Protein AF-A0A9E3M567-F1 (afdb_monomer)

Nearest PDB structures (foldseek):
  5c1f-assembly1_B  TM=1.262E-01  e=7.505E+00  Schizosaccharomyces pombe 972h-

Foldseek 3Di:
DDPPPPVPCLDDPVLVVLLVVVLVLFFPVLVVLSVLLSVDSPVVLVVLVVVLVVDDDPVSVVSCVVSVVSVVSNVVSLLQNLLQDAQVSVCSSCVVSVHQSLRSVQVNLVPVLVVLVVCLVVCVVVLVVVVVVCVVPDDDVVVVVVVVNVLSVVQNVVSVVSNVCCVVPVGRHHDDHPVSCVRSVVSVVVVVVVVVVVVVD

pLDDT: mean 72.14, std 15.44, range [32.66, 91.5]

Radius of gyration: 21.39 Å; Cα contacts (8 Å, |Δi|>4): 161; chains: 1; bounding box: 54×50×57 Å

Secondary structure (DSSP, 8-state):
----------S-HHHHHHHHHHHHHS-HHHHHHHHHHHTS-HHHHHHHHHHHHH--THHHHHHHHHHHHHHHHHHHHHHHHHHTS-HHHHHHHHHHHT--HHHHHHHHIIIIIHHHHHHHHHHHHHHHHHHHHHTTS-STHHHHHHHHHHHHHHHHHHHHHHHHHHHHH-------SHHHHHHSHHHHHHHHHHHHHHH--

Structure (mmCIF, N/CA/C/O backbone):
data_AF-A0A9E3M567-F1
#
_entry.id   AF-A0A9E3M567-F1
#
loop_
_atom_site.group_PDB
_atom_site.id
_atom_site.type_symbol
_atom_site.label_atom_id
_atom_site.label_alt_id
_atom_site.label_comp_id
_atom_site.label_asym_id
_atom_site.label_entity_id
_atom_site.label_seq_id
_atom_site.pdbx_PDB_ins_code
_atom_site.Cartn_x
_atom_site.Cartn_y
_atom_site.Cartn_z
_atom_site.occupancy
_atom_site.B_iso_or_equiv
_atom_site.auth_seq_id
_atom_site.auth_comp_id
_atom_site.auth_asym_id
_atom_site.auth_atom_id
_atom_site.pdbx_PDB_model_num
ATOM 1 N N . MET A 1 1 ? -0.497 -19.994 36.985 1.00 37.41 1 MET A N 1
ATOM 2 C CA . MET A 1 1 ? -1.386 -20.135 35.811 1.00 37.41 1 MET A CA 1
ATOM 3 C C . MET A 1 1 ? -0.773 -19.344 34.668 1.00 37.41 1 MET A C 1
ATOM 5 O O . MET A 1 1 ? -0.666 -18.131 34.816 1.00 37.41 1 MET A O 1
ATOM 9 N N . PRO A 1 2 ? -0.285 -19.984 33.594 1.00 32.66 2 PRO A N 1
ATOM 10 C CA . PRO A 1 2 ? 0.234 -19.249 32.453 1.00 32.66 2 PRO A CA 1
ATOM 11 C C . PRO A 1 2 ? -0.947 -18.583 31.746 1.00 32.66 2 PRO A C 1
ATOM 13 O O . PRO A 1 2 ? -1.929 -19.241 31.411 1.00 32.66 2 PRO A O 1
ATOM 16 N N . LEU A 1 3 ? -0.863 -17.268 31.564 1.00 34.69 3 LEU A N 1
ATOM 17 C CA . LEU A 1 3 ? -1.755 -16.510 30.697 1.00 34.69 3 LEU A CA 1
ATOM 18 C C . LEU A 1 3 ? -1.507 -16.985 29.262 1.00 34.69 3 LEU A C 1
ATOM 20 O O . LEU A 1 3 ? -0.628 -16.467 28.574 1.00 34.69 3 LEU A O 1
ATOM 24 N N . GLU A 1 4 ? -2.256 -17.995 28.819 1.00 33.06 4 GLU A N 1
ATOM 25 C CA . GLU A 1 4 ? -2.443 -18.243 27.396 1.00 33.06 4 GLU A CA 1
ATOM 26 C C . GLU A 1 4 ? -3.062 -16.977 26.811 1.00 33.06 4 GLU A C 1
ATOM 28 O O . GLU A 1 4 ? -4.261 -16.712 26.927 1.00 33.06 4 GLU A O 1
ATOM 33 N N . TRP A 1 5 ? -2.218 -16.164 26.186 1.00 37.75 5 TRP A N 1
ATOM 34 C CA . TRP A 1 5 ? -2.645 -15.172 25.224 1.00 37.75 5 TRP A CA 1
ATOM 35 C C . TRP A 1 5 ? -3.334 -15.942 24.103 1.00 37.75 5 TRP A C 1
ATOM 37 O O . TRP A 1 5 ? -2.696 -16.315 23.121 1.00 37.75 5 TRP A O 1
ATOM 47 N N . LYS A 1 6 ? -4.636 -16.225 24.256 1.00 35.94 6 LYS A N 1
ATOM 48 C CA . LYS A 1 6 ? -5.504 -16.605 23.145 1.00 35.94 6 LYS A CA 1
ATOM 49 C C . LYS A 1 6 ? -5.325 -15.507 22.117 1.00 35.94 6 LYS A C 1
ATOM 51 O O . LYS A 1 6 ? -5.898 -14.427 22.256 1.00 35.94 6 LYS A O 1
ATOM 56 N N . GLN A 1 7 ? -4.460 -15.770 21.144 1.00 42.84 7 GLN A N 1
ATOM 57 C CA . GLN A 1 7 ? -4.194 -14.912 20.010 1.00 42.84 7 GLN A CA 1
ATOM 58 C C . GLN A 1 7 ? -5.553 -14.749 19.342 1.00 42.84 7 GLN A C 1
ATOM 60 O O . GLN A 1 7 ? -6.063 -15.662 18.692 1.00 42.84 7 GLN A O 1
ATOM 65 N N . LYS A 1 8 ? -6.227 -13.644 19.664 1.00 49.00 8 LYS A N 1
ATOM 66 C CA . LYS A 1 8 ? -7.562 -13.343 19.171 1.00 49.00 8 LYS A CA 1
ATOM 67 C C . LYS A 1 8 ? -7.395 -13.347 17.659 1.00 49.00 8 LYS A C 1
ATOM 69 O O . LYS A 1 8 ? -6.627 -12.532 17.164 1.00 49.00 8 LYS A O 1
ATOM 74 N N . ARG A 1 9 ? -7.963 -14.327 16.950 1.00 54.09 9 ARG A N 1
ATOM 75 C CA . ARG A 1 9 ? -7.753 -14.454 15.502 1.00 54.09 9 ARG A CA 1
ATOM 76 C C . ARG A 1 9 ? -8.322 -13.192 14.851 1.00 54.09 9 ARG A C 1
ATOM 78 O O . ARG A 1 9 ? -9.534 -13.014 14.812 1.00 54.09 9 ARG A O 1
ATOM 85 N N . ILE A 1 10 ? -7.436 -12.270 14.467 1.00 65.94 10 ILE A N 1
ATOM 86 C CA . ILE A 1 10 ? -7.791 -10.974 13.863 1.00 65.94 10 ILE A CA 1
ATOM 87 C C . ILE A 1 10 ? -8.310 -11.192 12.430 1.00 65.94 10 ILE A C 1
ATOM 89 O O . ILE A 1 10 ? -9.127 -10.406 11.957 1.00 65.94 10 ILE A O 1
ATOM 93 N N . LEU A 1 11 ? -7.877 -12.282 11.788 1.00 70.75 11 LEU A N 1
ATOM 94 C CA . LEU A 1 11 ? -8.184 -12.681 10.414 1.00 70.75 11 LEU A CA 1
ATOM 95 C C . LEU A 1 11 ? -8.685 -14.127 10.372 1.00 70.75 11 LEU A C 1
ATOM 97 O O . LEU A 1 11 ? -8.320 -14.929 11.241 1.00 70.75 11 LEU A O 1
ATOM 101 N N . ALA A 1 12 ? -9.487 -14.452 9.358 1.00 81.00 12 ALA A N 1
ATOM 102 C CA . ALA A 1 12 ? -9.851 -15.833 9.058 1.00 81.00 12 ALA A CA 1
ATOM 103 C C . ALA A 1 12 ? -8.628 -16.629 8.550 1.00 81.00 12 ALA A C 1
ATOM 105 O O . ALA A 1 12 ? -7.631 -16.053 8.104 1.00 81.00 12 ALA A O 1
ATOM 106 N N . ASP A 1 13 ? -8.671 -17.961 8.661 1.00 81.19 13 ASP A N 1
ATOM 107 C CA . ASP A 1 13 ? -7.513 -18.814 8.348 1.00 81.19 13 ASP A CA 1
ATOM 108 C C . ASP A 1 13 ? -7.117 -18.721 6.857 1.00 81.19 13 ASP A C 1
ATOM 110 O O . ASP A 1 13 ? -5.931 -18.711 6.530 1.00 81.19 13 ASP A O 1
ATOM 114 N N . ASP A 1 14 ? -8.090 -18.561 5.956 1.00 83.69 14 ASP A N 1
ATOM 115 C CA . ASP A 1 14 ? -7.893 -18.344 4.516 1.00 83.69 14 ASP A CA 1
ATOM 116 C C . ASP A 1 14 ? -7.259 -16.977 4.206 1.00 83.69 14 ASP A C 1
ATOM 118 O O . ASP A 1 14 ? -6.326 -16.881 3.407 1.00 83.69 14 ASP A O 1
ATOM 122 N N . GLU A 1 15 ? -7.710 -15.919 4.882 1.00 82.31 15 GLU A N 1
ATOM 123 C CA . GLU A 1 15 ? -7.152 -14.567 4.752 1.00 82.31 15 GLU A CA 1
ATOM 124 C C . GLU A 1 15 ? -5.708 -14.508 5.252 1.00 82.31 15 GLU A C 1
ATOM 126 O O . GLU A 1 15 ? -4.847 -13.858 4.650 1.00 82.31 15 GLU A O 1
ATOM 131 N N . ARG A 1 16 ? -5.423 -15.224 6.342 1.00 80.50 16 ARG A N 1
ATOM 132 C CA . ARG A 1 16 ? -4.075 -15.335 6.890 1.00 80.50 16 ARG A CA 1
ATOM 133 C C . ARG A 1 16 ? -3.143 -16.060 5.924 1.00 80.50 16 ARG A C 1
ATOM 135 O O . ARG A 1 16 ? -2.064 -15.540 5.648 1.00 80.50 16 ARG A O 1
ATOM 142 N N . LEU A 1 17 ? -3.564 -17.201 5.376 1.00 84.88 17 LEU A N 1
ATOM 143 C CA . LEU A 1 17 ? -2.791 -17.941 4.373 1.00 84.88 17 LEU A CA 1
ATOM 144 C C . LEU A 1 17 ? -2.517 -17.086 3.130 1.00 84.88 17 LEU A C 1
ATOM 146 O O . LEU A 1 17 ? -1.400 -17.087 2.613 1.00 84.88 17 LEU A O 1
ATOM 150 N N . PHE A 1 18 ? -3.501 -16.302 2.685 1.00 85.88 18 PHE A N 1
ATOM 151 C CA . PHE A 1 18 ? -3.334 -15.370 1.571 1.00 85.88 18 PHE A CA 1
ATOM 152 C C . PHE A 1 18 ? -2.261 -14.304 1.853 1.00 85.88 18 PHE A C 1
ATOM 154 O O . PHE A 1 18 ? -1.380 -14.074 1.018 1.00 85.88 18 PHE A O 1
ATOM 161 N N . ILE A 1 19 ? -2.285 -13.672 3.033 1.00 82.25 19 ILE A N 1
ATOM 162 C CA . ILE A 1 19 ? -1.279 -12.663 3.403 1.00 82.25 19 ILE A CA 1
ATOM 163 C C . ILE A 1 19 ? 0.098 -13.304 3.626 1.00 82.25 19 ILE A C 1
ATOM 165 O O . ILE A 1 19 ? 1.111 -12.737 3.221 1.00 82.25 19 ILE A O 1
ATOM 169 N N . GLU A 1 20 ? 0.172 -14.495 4.214 1.00 83.56 20 GLU A N 1
ATOM 170 C CA . GLU A 1 20 ? 1.436 -15.222 4.380 1.00 83.56 20 GLU A CA 1
ATOM 171 C C . GLU A 1 20 ? 2.053 -15.601 3.021 1.00 83.56 20 GLU A C 1
ATOM 173 O O . GLU A 1 20 ? 3.253 -15.398 2.812 1.00 83.56 20 GLU A O 1
ATOM 178 N N . ALA A 1 21 ? 1.237 -16.036 2.054 1.00 83.50 21 ALA A N 1
ATOM 179 C CA . ALA A 1 21 ? 1.674 -16.282 0.680 1.00 83.50 21 ALA A CA 1
ATOM 180 C C . ALA A 1 21 ? 2.177 -14.998 -0.005 1.00 83.50 21 ALA A C 1
ATOM 182 O O . ALA A 1 21 ? 3.206 -15.017 -0.686 1.00 83.50 21 ALA A O 1
ATOM 183 N N . LEU A 1 22 ? 1.508 -13.860 0.219 1.00 81.31 22 LEU A N 1
ATOM 184 C CA . LEU A 1 22 ? 1.974 -12.542 -0.224 1.00 81.31 22 LEU A CA 1
ATOM 185 C C . LEU A 1 22 ? 3.342 -12.183 0.375 1.00 81.31 22 LEU A C 1
ATOM 187 O O . LEU A 1 22 ? 4.269 -11.846 -0.359 1.00 81.31 22 LEU A O 1
ATOM 191 N N . ILE A 1 23 ? 3.499 -12.314 1.691 1.00 80.88 23 ILE A N 1
ATOM 192 C CA . ILE A 1 23 ? 4.746 -12.060 2.434 1.00 80.88 23 ILE A CA 1
ATOM 193 C C . ILE A 1 23 ? 5.903 -12.925 1.918 1.00 80.88 23 ILE A C 1
ATOM 195 O O . ILE A 1 23 ? 7.047 -12.453 1.851 1.00 80.88 23 ILE A O 1
ATOM 199 N N . ALA A 1 24 ? 5.624 -14.179 1.558 1.00 79.50 24 ALA A N 1
ATOM 200 C CA . ALA A 1 24 ? 6.624 -15.111 1.052 1.00 79.50 24 ALA A CA 1
ATOM 201 C C . ALA A 1 24 ? 7.206 -14.656 -0.295 1.00 79.50 24 ALA A C 1
ATOM 203 O O . ALA A 1 24 ? 8.430 -14.653 -0.455 1.00 79.50 24 ALA A O 1
ATOM 204 N N . ARG A 1 25 ? 6.352 -14.207 -1.226 1.00 76.25 25 ARG A N 1
ATOM 205 C CA . ARG A 1 25 ? 6.766 -13.757 -2.570 1.00 76.25 25 ARG A CA 1
ATOM 206 C C . ARG A 1 25 ? 7.210 -12.297 -2.645 1.00 76.25 25 ARG A C 1
ATOM 208 O O . ARG A 1 25 ? 7.887 -11.910 -3.589 1.00 76.25 25 ARG A O 1
ATOM 215 N N . SER A 1 26 ? 6.832 -11.465 -1.684 1.00 74.81 26 SER A N 1
ATOM 216 C CA . SER A 1 26 ? 7.194 -10.049 -1.678 1.00 74.81 26 SER A CA 1
ATOM 217 C C . SER A 1 26 ? 8.638 -9.786 -1.227 1.00 74.81 26 SER A C 1
ATOM 219 O O . SER A 1 26 ? 9.192 -10.509 -0.394 1.00 74.81 26 SER A O 1
ATOM 221 N N . GLY A 1 27 ? 9.223 -8.699 -1.743 1.00 73.88 27 GLY A N 1
ATOM 222 C CA . GLY A 1 27 ? 10.524 -8.180 -1.311 1.00 73.88 27 GLY A CA 1
ATOM 223 C C . GLY A 1 27 ? 10.554 -7.748 0.165 1.00 73.88 27 GLY A C 1
ATOM 224 O O . GLY A 1 27 ? 9.520 -7.643 0.829 1.00 73.88 27 GLY A O 1
ATOM 225 N N . LEU A 1 28 ? 11.754 -7.479 0.691 1.00 76.19 28 LEU A N 1
ATOM 226 C CA . LEU A 1 28 ? 11.998 -7.232 2.123 1.00 76.19 28 LEU A CA 1
ATOM 227 C C . LEU A 1 28 ? 11.156 -6.077 2.696 1.00 76.19 28 LEU A C 1
ATOM 229 O O . LEU A 1 28 ? 10.597 -6.210 3.784 1.00 76.19 28 LEU A O 1
ATOM 233 N N . ILE A 1 29 ? 11.007 -4.984 1.942 1.00 71.94 29 ILE A N 1
ATOM 234 C CA . ILE A 1 29 ? 10.219 -3.805 2.340 1.00 71.94 29 ILE A CA 1
ATOM 235 C C . ILE A 1 29 ? 8.725 -4.148 2.419 1.00 71.94 29 ILE A C 1
ATOM 237 O O . ILE A 1 29 ? 8.096 -3.948 3.457 1.00 71.94 29 ILE A O 1
ATOM 241 N N . ASN A 1 30 ? 8.170 -4.749 1.364 1.00 76.00 30 ASN A N 1
ATOM 242 C CA . ASN A 1 30 ? 6.772 -5.191 1.324 1.00 76.00 30 ASN A CA 1
ATOM 243 C C . ASN A 1 30 ? 6.464 -6.194 2.446 1.00 76.00 30 ASN A C 1
ATOM 245 O O . ASN A 1 30 ? 5.421 -6.117 3.091 1.00 76.00 30 ASN A O 1
ATOM 249 N N . ARG A 1 31 ? 7.402 -7.104 2.730 1.00 79.94 31 ARG A N 1
ATOM 250 C CA . ARG A 1 31 ? 7.317 -8.048 3.847 1.00 79.94 31 ARG A CA 1
ATOM 251 C C . ARG A 1 31 ? 7.261 -7.339 5.200 1.00 79.94 31 ARG A C 1
ATOM 253 O O . ARG A 1 31 ? 6.454 -7.725 6.043 1.00 79.94 31 ARG A O 1
ATOM 260 N N . ALA A 1 32 ? 8.102 -6.330 5.421 1.00 80.00 32 ALA A N 1
ATOM 261 C CA . ALA A 1 32 ? 8.087 -5.547 6.654 1.00 80.00 32 ALA A CA 1
ATOM 262 C C . ALA A 1 32 ? 6.753 -4.803 6.824 1.00 80.00 32 ALA A C 1
ATOM 264 O O . ALA A 1 32 ? 6.126 -4.912 7.876 1.00 80.00 32 ALA A O 1
ATOM 265 N N . ILE A 1 33 ? 6.270 -4.140 5.770 1.00 81.38 33 ILE A N 1
ATOM 266 C CA . ILE A 1 33 ? 5.003 -3.392 5.792 1.00 81.38 33 ILE A CA 1
ATOM 267 C C . ILE A 1 33 ? 3.813 -4.325 6.036 1.00 81.38 33 ILE A C 1
ATOM 269 O O . ILE A 1 33 ? 2.964 -4.025 6.871 1.00 81.38 33 ILE A O 1
ATOM 273 N N . MET A 1 34 ? 3.765 -5.492 5.388 1.00 82.56 34 MET A N 1
ATOM 274 C CA . MET A 1 34 ? 2.701 -6.472 5.628 1.00 82.56 34 MET A CA 1
ATOM 275 C C . MET A 1 34 ? 2.735 -7.054 7.044 1.00 82.56 34 MET A C 1
ATOM 277 O O . MET A 1 34 ? 1.679 -7.291 7.623 1.00 82.56 34 MET A O 1
ATOM 281 N N . ARG A 1 35 ? 3.918 -7.248 7.642 1.00 82.69 35 ARG A N 1
ATOM 282 C CA . ARG A 1 35 ? 4.025 -7.660 9.053 1.00 82.69 35 ARG A CA 1
ATOM 283 C C . ARG A 1 35 ? 3.515 -6.584 10.006 1.00 82.69 35 ARG A C 1
ATOM 285 O O . ARG A 1 35 ? 2.818 -6.916 10.958 1.00 82.69 35 ARG A O 1
ATOM 292 N N . VAL A 1 36 ? 3.829 -5.316 9.736 1.00 81.75 36 VAL A N 1
ATOM 293 C CA . VAL A 1 36 ? 3.269 -4.186 10.491 1.00 81.75 36 VAL A CA 1
ATOM 294 C C . VAL A 1 36 ? 1.749 -4.162 10.345 1.00 81.75 36 VAL A C 1
ATOM 296 O O . VAL A 1 36 ? 1.054 -4.081 11.351 1.00 81.75 36 VAL A O 1
ATOM 299 N N . TYR A 1 37 ? 1.233 -4.318 9.124 1.00 83.19 37 TYR A N 1
ATOM 300 C CA . TYR A 1 37 ? -0.203 -4.361 8.850 1.00 83.19 37 TYR A CA 1
ATOM 301 C C . TYR A 1 37 ? -0.916 -5.498 9.598 1.00 83.19 37 TYR A C 1
ATOM 303 O O . TYR A 1 37 ? -1.933 -5.257 10.239 1.00 83.19 37 TYR A O 1
ATOM 311 N N . LEU A 1 38 ? -0.352 -6.712 9.597 1.00 81.19 38 LEU A N 1
ATOM 312 C CA . LEU A 1 38 ? -0.877 -7.851 10.363 1.00 81.19 38 LEU A CA 1
ATOM 313 C C . LEU A 1 38 ? -0.898 -7.606 11.878 1.00 81.19 38 LEU A C 1
ATOM 315 O O . LEU A 1 38 ? -1.727 -8.179 12.581 1.00 81.19 38 LEU A O 1
ATOM 319 N N . GLY A 1 39 ? 0.011 -6.772 12.388 1.00 81.81 39 GLY A N 1
ATOM 320 C CA . GLY A 1 39 ? 0.037 -6.375 13.794 1.00 81.81 39 GLY A CA 1
ATOM 321 C C . GLY A 1 39 ? -1.087 -5.412 14.190 1.00 81.81 39 GLY A C 1
ATOM 322 O O . GLY A 1 39 ? -1.312 -5.202 15.382 1.00 81.81 39 GLY A O 1
ATOM 323 N N . ILE A 1 40 ? -1.801 -4.825 13.224 1.00 84.00 40 ILE A N 1
ATOM 324 C CA . ILE A 1 40 ? -2.867 -3.855 13.477 1.00 84.00 40 ILE A CA 1
ATOM 325 C C . ILE A 1 40 ? -4.218 -4.579 13.580 1.00 84.00 40 ILE A C 1
ATOM 327 O O . ILE A 1 40 ? -4.733 -5.121 12.605 1.00 84.00 40 ILE A O 1
ATOM 331 N N . ASP A 1 41 ? -4.854 -4.525 14.757 1.00 85.38 41 ASP A N 1
ATOM 332 C CA . ASP A 1 41 ? -6.237 -4.993 14.936 1.00 85.38 41 ASP A CA 1
ATOM 333 C C . ASP A 1 41 ? -7.224 -3.978 14.330 1.00 85.38 41 ASP A C 1
ATOM 335 O O . ASP A 1 41 ? -7.669 -3.044 15.001 1.00 85.38 41 ASP A O 1
ATOM 339 N N . ILE A 1 42 ? -7.585 -4.164 13.055 1.00 83.38 42 ILE A N 1
ATOM 340 C CA . ILE A 1 42 ? -8.545 -3.310 12.327 1.00 83.38 42 ILE A CA 1
ATOM 341 C C . ILE A 1 42 ? -9.903 -3.281 13.039 1.00 83.38 42 ILE A C 1
ATOM 343 O O . ILE A 1 42 ? -10.507 -2.222 13.211 1.00 83.38 42 ILE A O 1
ATOM 347 N N . ASN A 1 43 ? -10.369 -4.436 13.522 1.00 85.00 43 ASN A N 1
ATOM 348 C CA . ASN A 1 43 ? -11.619 -4.519 14.274 1.00 85.00 43 ASN A CA 1
ATOM 349 C C . ASN A 1 43 ? -11.500 -3.793 15.625 1.00 85.00 43 ASN A C 1
ATOM 351 O O . ASN A 1 43 ? -12.466 -3.206 16.111 1.00 85.00 43 ASN A O 1
ATOM 355 N N . GLY A 1 44 ? -10.318 -3.823 16.238 1.00 86.12 44 GLY A N 1
ATOM 356 C CA . GLY A 1 44 ? -9.967 -3.046 17.425 1.00 86.12 44 GLY A CA 1
ATOM 357 C C . GLY A 1 44 ? -10.002 -1.544 17.181 1.00 86.12 44 GLY A C 1
ATOM 358 O O . GLY A 1 44 ? -10.602 -0.827 17.982 1.00 86.12 44 GLY A O 1
ATOM 359 N N . LEU A 1 45 ? -9.448 -1.081 16.060 1.00 87.69 45 LEU A N 1
ATOM 360 C CA . LEU A 1 45 ? -9.510 0.319 15.641 1.00 87.69 45 LEU A CA 1
ATOM 361 C C . LEU A 1 45 ? -10.952 0.789 15.445 1.00 87.69 45 LEU A C 1
ATOM 363 O O . LEU A 1 45 ? -11.314 1.852 15.947 1.00 87.69 45 LEU A O 1
ATOM 367 N N . ASP A 1 46 ? -11.798 -0.008 14.794 1.00 88.44 46 ASP A N 1
ATOM 368 C CA . ASP A 1 46 ? -13.205 0.350 14.586 1.00 88.44 46 ASP A CA 1
ATOM 369 C C . ASP A 1 46 ? -13.979 0.407 15.921 1.00 88.44 46 ASP A C 1
ATOM 371 O O . ASP A 1 46 ? -14.752 1.341 16.162 1.00 88.44 46 ASP A O 1
ATOM 375 N N . ARG A 1 47 ? -13.721 -0.533 16.848 1.00 89.19 47 ARG A N 1
ATOM 376 C CA . ARG A 1 47 ? -14.272 -0.485 18.219 1.00 89.19 47 ARG A CA 1
ATOM 377 C C . ARG A 1 47 ? -13.796 0.754 18.978 1.00 89.19 47 ARG A C 1
ATOM 379 O O . ARG A 1 47 ? -14.588 1.391 19.676 1.00 89.19 47 ARG A O 1
ATOM 386 N N . TRP A 1 48 ? -12.520 1.106 18.846 1.00 90.38 48 TRP A N 1
ATOM 387 C CA . TRP A 1 48 ? -11.949 2.282 19.493 1.00 90.38 48 TRP A CA 1
ATOM 388 C C . TRP A 1 48 ? -12.549 3.573 18.932 1.00 90.38 48 TRP A C 1
ATOM 390 O O . TRP A 1 48 ? -12.946 4.446 19.702 1.00 90.38 48 TRP A O 1
ATOM 400 N N . TYR A 1 49 ? -12.741 3.663 17.616 1.00 90.19 49 TYR A N 1
ATOM 401 C CA . TYR A 1 49 ? -13.433 4.784 16.985 1.00 90.19 49 TYR A CA 1
ATOM 402 C C . TYR A 1 49 ? -14.878 4.935 17.488 1.00 90.19 49 TYR A C 1
ATOM 404 O O . TYR A 1 49 ? -15.314 6.039 17.825 1.00 90.19 49 TYR A O 1
ATOM 412 N N . ALA A 1 50 ? -15.609 3.826 17.639 1.00 90.62 50 ALA A N 1
ATOM 413 C CA . ALA A 1 50 ? -16.950 3.845 18.224 1.00 90.62 50 ALA A CA 1
ATOM 414 C C . ALA A 1 50 ? -16.947 4.365 19.676 1.00 90.62 50 ALA A C 1
ATOM 416 O O . ALA A 1 50 ? -17.823 5.144 20.057 1.00 90.62 50 ALA A O 1
ATOM 417 N N . TYR A 1 51 ? -15.947 3.992 20.480 1.00 91.12 51 TYR A N 1
ATOM 418 C CA . TYR A 1 51 ? -15.759 4.519 21.837 1.00 91.12 51 TYR A CA 1
ATOM 419 C C . TYR A 1 51 ? -15.442 6.025 21.849 1.00 91.12 51 TYR A C 1
ATOM 421 O O . TYR A 1 51 ? -15.993 6.780 22.656 1.00 91.12 51 TYR A O 1
ATOM 429 N N . ILE A 1 52 ? -14.602 6.490 20.922 1.00 90.12 52 ILE A N 1
ATOM 430 C CA . ILE A 1 52 ? -14.272 7.911 20.756 1.00 90.12 52 ILE A CA 1
ATOM 431 C C . ILE A 1 52 ? -15.525 8.731 20.454 1.00 90.12 52 ILE A C 1
ATOM 433 O O . ILE A 1 52 ? -15.716 9.786 21.056 1.00 90.12 52 ILE A O 1
ATOM 437 N N . ASN A 1 53 ? -16.402 8.237 19.577 1.00 89.94 53 ASN A N 1
ATOM 438 C CA . ASN A 1 53 ? -17.646 8.925 19.222 1.00 89.94 53 ASN A CA 1
ATOM 439 C C . ASN A 1 53 ? -18.633 9.042 20.393 1.00 89.94 53 ASN A C 1
ATOM 441 O O . ASN A 1 53 ? -19.429 9.977 20.427 1.00 89.94 53 ASN A O 1
ATOM 445 N N . ARG A 1 54 ? -18.559 8.136 21.375 1.00 91.50 54 ARG A N 1
ATOM 446 C CA . ARG A 1 54 ? -19.341 8.217 22.622 1.00 91.50 54 ARG A CA 1
ATOM 447 C C . ARG A 1 54 ? -18.701 9.137 23.667 1.00 91.50 54 ARG A C 1
ATOM 449 O O . ARG A 1 54 ? -19.382 9.608 24.573 1.00 91.50 54 ARG A O 1
ATOM 456 N N . SER A 1 55 ? -17.402 9.402 23.550 1.00 89.62 55 SER A N 1
ATOM 457 C CA . SER A 1 55 ? -16.656 10.267 24.465 1.00 89.62 55 SER A CA 1
ATOM 458 C C . SER A 1 55 ? -16.913 11.752 24.164 1.00 89.62 55 SER A C 1
ATOM 460 O O . SER A 1 55 ? -17.093 12.143 23.013 1.00 89.62 55 SER A O 1
ATOM 462 N N . ARG A 1 56 ? -16.886 12.620 25.185 1.00 91.31 56 ARG A N 1
ATOM 463 C CA . ARG A 1 56 ? -17.058 14.082 25.032 1.00 91.31 56 ARG A CA 1
ATOM 464 C C . ARG A 1 56 ? -15.873 14.867 25.610 1.00 91.31 56 ARG A C 1
ATOM 466 O O . ARG A 1 56 ? -15.125 14.365 26.449 1.00 91.31 56 ARG A O 1
ATOM 473 N N . GLY A 1 57 ? -15.704 16.108 25.149 1.00 91.00 57 GLY A N 1
ATOM 474 C CA . GLY A 1 57 ? -14.710 17.058 25.666 1.00 91.00 57 GLY A CA 1
ATOM 475 C C . GLY A 1 57 ? -13.249 16.660 25.413 1.00 91.00 57 GLY A C 1
ATOM 476 O O . GLY A 1 57 ? -12.929 16.007 24.420 1.00 91.00 57 GLY A O 1
ATOM 477 N N . LYS A 1 58 ? -12.349 17.039 26.334 1.00 88.25 58 LYS A N 1
ATOM 478 C CA . LYS A 1 58 ? -10.888 16.837 26.214 1.00 88.25 58 LYS A CA 1
ATOM 479 C C . LYS A 1 58 ? -10.481 15.366 26.029 1.00 88.25 58 LYS A C 1
ATOM 481 O O . LYS A 1 58 ? -9.544 15.081 25.290 1.00 88.25 58 LYS A O 1
ATOM 486 N N . LYS A 1 59 ? -11.224 14.425 26.627 1.00 87.94 59 LYS A N 1
ATOM 487 C CA . LYS A 1 59 ? -10.985 12.976 26.475 1.00 87.94 59 LYS A CA 1
ATOM 488 C C . LYS A 1 59 ? -11.187 12.503 25.032 1.00 87.94 59 LYS A C 1
ATOM 490 O O . LYS A 1 59 ? -10.422 11.675 24.550 1.00 87.94 59 LYS A O 1
ATOM 495 N N . ARG A 1 60 ? -12.178 13.055 24.319 1.00 90.31 60 ARG A N 1
ATOM 496 C CA . ARG A 1 60 ? -12.403 12.750 22.897 1.00 90.31 60 ARG A CA 1
ATOM 497 C C . ARG A 1 60 ? -11.219 13.203 22.048 1.00 90.31 60 ARG A C 1
ATOM 499 O O . ARG A 1 60 ? -10.762 12.437 21.210 1.00 90.31 60 ARG A O 1
ATOM 506 N N . LEU A 1 61 ? -10.718 14.416 22.287 1.00 89.00 61 LEU A N 1
ATOM 507 C CA . LEU A 1 61 ? -9.582 14.962 21.545 1.00 89.00 61 LEU A CA 1
ATOM 508 C C . LEU A 1 61 ? -8.319 14.116 21.747 1.00 89.00 61 LEU A C 1
ATOM 510 O O . LEU A 1 61 ? -7.678 13.744 20.771 1.00 89.00 61 LEU A O 1
ATOM 514 N N . PHE A 1 62 ? -8.001 13.748 22.990 1.00 91.06 62 PHE A N 1
ATOM 515 C CA . PHE A 1 62 ? -6.828 12.921 23.281 1.00 91.06 62 PHE A CA 1
ATOM 516 C C . PHE A 1 62 ? -6.922 11.523 22.647 1.00 91.06 62 PHE A C 1
ATOM 518 O O . PHE A 1 62 ? -5.967 11.036 22.040 1.00 91.06 62 PHE A O 1
ATOM 525 N N . ASN A 1 63 ? -8.101 10.897 22.710 1.00 89.38 63 ASN A N 1
ATOM 526 C CA . ASN A 1 63 ? -8.309 9.605 22.060 1.00 89.38 63 ASN A CA 1
ATOM 527 C C . ASN A 1 63 ? -8.264 9.715 20.526 1.00 89.38 63 ASN A C 1
ATOM 529 O O . ASN A 1 63 ? -7.772 8.805 19.873 1.00 89.38 63 ASN A O 1
ATOM 533 N N . LEU A 1 64 ? -8.726 10.824 19.935 1.00 90.19 64 LEU A N 1
ATOM 534 C CA . LEU A 1 64 ? -8.570 11.074 18.497 1.00 90.19 64 LEU A CA 1
ATOM 535 C C . LEU A 1 64 ? -7.099 11.224 18.106 1.00 90.19 64 LEU A C 1
ATOM 537 O O . LEU A 1 64 ? -6.681 10.627 17.119 1.00 90.19 64 LEU A O 1
ATOM 541 N N . LEU A 1 65 ? -6.318 11.985 18.877 1.00 90.62 65 LEU A N 1
ATOM 542 C CA . LEU A 1 65 ? -4.894 12.212 18.608 1.00 90.62 65 LEU A CA 1
ATOM 543 C C . LEU A 1 65 ? -4.075 10.920 18.635 1.00 90.62 65 LEU A C 1
ATOM 545 O O . LEU A 1 65 ? -3.131 10.781 17.870 1.00 90.62 65 LEU A O 1
ATOM 549 N N . THR A 1 66 ? -4.450 9.970 19.487 1.00 89.12 66 THR A N 1
ATOM 550 C CA . THR A 1 66 ? -3.789 8.659 19.583 1.00 89.12 66 THR A CA 1
ATOM 551 C C . THR A 1 66 ? -4.320 7.652 18.559 1.00 89.12 66 THR A C 1
ATOM 553 O O . THR A 1 66 ? -3.560 6.833 18.050 1.00 89.12 66 THR A O 1
ATOM 556 N N . TYR A 1 67 ? -5.601 7.742 18.195 1.00 91.50 67 TYR A N 1
ATOM 557 C CA . TYR A 1 67 ? -6.231 6.898 17.177 1.00 91.50 67 TYR A CA 1
ATOM 558 C C . TYR A 1 67 ? -5.752 7.207 15.752 1.00 91.50 67 TYR A C 1
ATOM 560 O O . TYR A 1 67 ? -5.462 6.291 14.978 1.00 91.50 67 TYR A O 1
ATOM 568 N N . TRP A 1 68 ? -5.676 8.492 15.390 1.00 91.19 68 TRP A N 1
ATOM 569 C CA . TRP A 1 68 ? -5.404 8.923 14.016 1.00 91.19 68 TRP A CA 1
ATOM 570 C C . TRP A 1 68 ? -4.086 8.385 13.443 1.00 91.19 68 TRP A C 1
ATOM 572 O O . TRP A 1 68 ? -4.131 7.850 12.338 1.00 91.19 68 TRP A O 1
ATOM 582 N N . PRO A 1 69 ? -2.940 8.444 14.149 1.00 89.94 69 PRO A N 1
ATOM 583 C CA . PRO A 1 69 ? -1.674 7.932 13.629 1.00 89.94 69 PRO A CA 1
ATOM 584 C C . PRO A 1 69 ? -1.730 6.444 13.284 1.00 89.94 69 PRO A C 1
ATOM 586 O O . PRO A 1 69 ? -1.258 6.037 12.226 1.00 89.94 69 PRO A O 1
ATOM 589 N N . ILE A 1 70 ? -2.366 5.633 14.135 1.00 89.12 70 ILE A N 1
ATOM 590 C CA . ILE A 1 70 ? -2.479 4.186 13.913 1.00 89.12 70 ILE A CA 1
ATOM 591 C C . ILE A 1 70 ? -3.419 3.908 12.734 1.00 89.12 70 ILE A C 1
ATOM 593 O O . ILE A 1 70 ? -3.114 3.072 11.884 1.00 89.12 70 ILE A O 1
ATOM 597 N N . ARG A 1 71 ? -4.532 4.645 12.627 1.00 89.88 71 ARG A N 1
ATOM 598 C CA . ARG A 1 71 ? -5.452 4.522 11.488 1.00 89.88 71 ARG A CA 1
ATOM 599 C C . ARG A 1 71 ? -4.804 4.962 10.176 1.00 89.88 71 ARG A C 1
ATOM 601 O O . ARG A 1 71 ? -5.001 4.311 9.157 1.00 89.88 71 ARG A O 1
ATOM 608 N N . VAL A 1 72 ? -4.024 6.039 10.188 1.00 87.69 72 VAL A N 1
ATOM 609 C CA . VAL A 1 72 ? -3.264 6.492 9.015 1.00 87.69 72 VAL A CA 1
ATOM 610 C C . VAL A 1 72 ? -2.238 5.440 8.618 1.00 87.69 72 VAL A C 1
ATOM 612 O O . VAL A 1 72 ? -2.178 5.087 7.446 1.00 87.69 72 VAL A O 1
ATOM 615 N N . LEU A 1 73 ? -1.491 4.885 9.575 1.00 87.06 73 LEU A N 1
ATOM 616 C CA . LEU A 1 73 ? -0.509 3.836 9.308 1.00 87.06 73 LEU A CA 1
ATOM 617 C C . LEU A 1 73 ? -1.156 2.597 8.672 1.00 87.06 73 LEU A C 1
ATOM 619 O O . LEU A 1 73 ? -0.635 2.080 7.684 1.00 87.06 73 LEU A O 1
ATOM 623 N N . GLU A 1 74 ? -2.309 2.160 9.187 1.00 90.00 74 GLU A N 1
ATOM 624 C CA . GLU A 1 74 ? -3.103 1.069 8.606 1.00 90.00 74 GLU A CA 1
ATOM 625 C C . GLU A 1 74 ? -3.488 1.366 7.157 1.00 90.00 74 GLU A C 1
ATOM 627 O O . GLU A 1 74 ? -3.208 0.564 6.267 1.00 90.00 74 GLU A O 1
ATOM 632 N N . ARG A 1 75 ? -4.072 2.543 6.904 1.00 89.00 75 ARG A N 1
ATOM 633 C CA . ARG A 1 75 ? -4.540 2.931 5.569 1.00 89.00 75 ARG A CA 1
ATOM 634 C C . ARG A 1 75 ? -3.404 3.111 4.571 1.00 89.00 75 ARG A C 1
ATOM 636 O O . ARG A 1 75 ? -3.522 2.636 3.445 1.00 89.00 75 ARG A O 1
ATOM 643 N N . VAL A 1 76 ? -2.305 3.746 4.967 1.00 85.75 76 VAL A N 1
ATOM 644 C CA . VAL A 1 76 ? -1.124 3.923 4.109 1.00 85.75 76 VAL A CA 1
ATOM 645 C C . VAL A 1 76 ? -0.509 2.568 3.771 1.00 85.75 76 VAL A C 1
ATOM 647 O O . VAL A 1 76 ? -0.227 2.308 2.603 1.00 85.75 76 VAL A O 1
ATOM 650 N N . SER A 1 77 ? -0.377 1.677 4.757 1.00 85.75 77 SER A N 1
ATOM 651 C C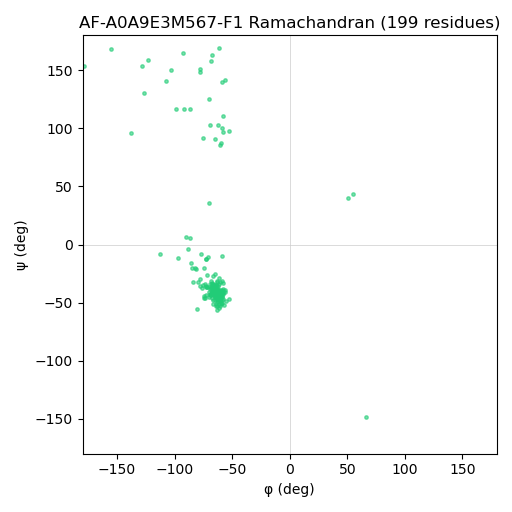A . SER A 1 77 ? 0.140 0.321 4.537 1.00 85.75 77 SER A CA 1
ATOM 652 C C . SER A 1 77 ? -0.766 -0.476 3.595 1.00 85.75 77 SER A C 1
ATOM 654 O O . SER A 1 77 ? -0.275 -1.104 2.658 1.00 85.75 77 SER A O 1
ATOM 656 N N . ALA A 1 78 ? -2.087 -0.401 3.791 1.00 86.81 78 ALA A N 1
ATOM 657 C CA . ALA A 1 78 ? -3.065 -1.076 2.943 1.00 86.81 78 ALA A CA 1
ATOM 658 C C . ALA A 1 78 ? -3.041 -0.557 1.499 1.00 86.81 78 ALA A C 1
ATOM 660 O O . ALA A 1 78 ? -3.042 -1.346 0.560 1.00 86.81 78 ALA A O 1
ATOM 661 N N . VAL A 1 79 ? -2.985 0.761 1.302 1.00 86.62 79 VAL A N 1
ATOM 662 C CA . VAL A 1 79 ? -2.921 1.374 -0.033 1.00 86.62 79 VAL A CA 1
ATOM 663 C C . VAL A 1 79 ? -1.596 1.060 -0.728 1.00 86.62 79 VAL A C 1
ATOM 665 O O . VAL A 1 79 ? -1.581 0.774 -1.926 1.00 86.62 79 VAL A O 1
ATOM 668 N N . TYR A 1 80 ? -0.483 1.086 0.003 1.00 83.56 80 TYR A N 1
ATOM 669 C CA . TYR A 1 80 ? 0.829 0.757 -0.545 1.00 83.56 80 TYR A CA 1
ATOM 670 C C . TYR A 1 80 ? 0.895 -0.696 -1.015 1.00 83.56 80 TYR A C 1
ATOM 672 O O . TYR A 1 80 ? 1.156 -0.951 -2.191 1.00 83.56 80 TYR A O 1
ATOM 680 N N . VAL A 1 81 ? 0.594 -1.639 -0.114 1.00 82.19 81 VAL A N 1
ATOM 681 C CA . VAL A 1 81 ? 0.609 -3.071 -0.429 1.00 82.19 81 VAL A CA 1
ATOM 682 C C . VAL A 1 81 ? -0.439 -3.361 -1.489 1.00 82.19 81 VAL A C 1
ATOM 684 O O . VAL A 1 81 ? -0.086 -3.877 -2.541 1.00 82.19 81 VAL A O 1
ATOM 687 N N . GLY A 1 82 ? -1.691 -2.955 -1.269 1.00 80.38 82 GLY A N 1
ATOM 688 C CA . GLY A 1 82 ? -2.815 -3.221 -2.161 1.00 80.38 82 GLY A CA 1
ATOM 689 C C . GLY A 1 82 ? -2.568 -2.739 -3.586 1.00 80.38 82 GLY A C 1
ATOM 690 O O . GLY A 1 82 ? -2.704 -3.514 -4.523 1.00 80.38 82 GLY A O 1
ATOM 691 N N . GLY A 1 83 ? -2.114 -1.500 -3.777 1.00 74.06 83 GLY A N 1
ATOM 692 C CA . GLY A 1 83 ? -1.834 -0.997 -5.123 1.00 74.06 83 GLY A CA 1
ATOM 693 C C . GLY A 1 83 ? -0.610 -1.616 -5.804 1.00 74.06 83 GLY A C 1
ATOM 694 O O . GLY A 1 83 ? -0.451 -1.424 -7.011 1.00 74.06 83 GLY A O 1
ATOM 695 N N . SER A 1 84 ? 0.209 -2.374 -5.059 1.00 74.44 84 SER A N 1
ATOM 696 C CA . SER A 1 84 ? 1.318 -3.184 -5.576 1.00 74.44 84 SER A CA 1
ATOM 697 C C . SER A 1 84 ? 0.910 -4.618 -5.983 1.00 74.44 84 SER A C 1
ATOM 699 O O . SER A 1 84 ? 1.734 -5.360 -6.522 1.00 74.44 84 SER A O 1
ATOM 701 N N . LEU A 1 85 ? -0.351 -5.011 -5.757 1.00 79.75 85 LEU A N 1
ATOM 702 C CA . LEU A 1 85 ? -0.859 -6.352 -6.064 1.00 79.75 85 LEU A CA 1
ATOM 703 C C . LEU A 1 85 ? -1.486 -6.443 -7.457 1.00 79.75 85 LEU A C 1
ATOM 705 O O . LEU A 1 85 ? -1.838 -5.435 -8.074 1.00 79.75 85 LEU A O 1
ATOM 709 N N . THR A 1 86 ? -1.684 -7.669 -7.939 1.00 80.12 86 THR A N 1
ATOM 710 C CA . THR A 1 86 ? -2.462 -7.919 -9.160 1.00 80.12 86 THR A CA 1
ATOM 711 C C . THR A 1 86 ? -3.947 -7.594 -8.967 1.00 80.12 86 THR A C 1
ATOM 713 O O . THR A 1 86 ? -4.420 -7.496 -7.841 1.00 80.12 86 THR A O 1
ATOM 716 N N . SER A 1 87 ? -4.721 -7.446 -10.048 1.00 76.81 87 SER A N 1
ATOM 717 C CA . SER A 1 87 ? -6.152 -7.088 -9.957 1.00 76.81 87 SER A CA 1
ATOM 718 C C . SER A 1 87 ? -6.974 -8.094 -9.122 1.00 76.81 87 SER A C 1
ATOM 720 O O . SER A 1 87 ? -7.742 -7.701 -8.244 1.00 76.81 87 SER A O 1
ATOM 722 N N . ALA A 1 88 ? -6.741 -9.402 -9.298 1.00 80.94 88 ALA A N 1
ATOM 723 C CA . ALA A 1 88 ? -7.408 -10.448 -8.512 1.00 80.94 88 ALA A CA 1
ATOM 724 C C . ALA A 1 88 ? -7.029 -10.397 -7.017 1.00 80.94 88 ALA A C 1
ATOM 726 O O . ALA A 1 88 ? -7.864 -10.579 -6.126 1.00 80.94 88 ALA A O 1
ATOM 727 N N . GLU A 1 89 ? -5.765 -10.098 -6.728 1.00 82.31 89 GLU A N 1
ATOM 728 C CA . GLU A 1 89 ? -5.269 -9.947 -5.361 1.00 82.31 89 GLU A CA 1
ATOM 729 C C . GLU A 1 89 ? -5.731 -8.644 -4.716 1.00 82.31 89 GLU A C 1
ATOM 731 O O . GLU A 1 89 ? -6.003 -8.643 -3.523 1.00 82.31 89 GLU A O 1
ATOM 736 N N . GLN A 1 90 ? -5.872 -7.560 -5.483 1.00 84.12 90 GLN A N 1
ATOM 737 C CA . GLN A 1 90 ? -6.458 -6.298 -5.029 1.00 84.12 90 GLN A CA 1
ATOM 738 C C . GLN A 1 90 ? -7.902 -6.491 -4.583 1.00 84.12 90 GLN A C 1
ATOM 740 O O . GLN A 1 90 ? -8.293 -5.928 -3.568 1.00 84.12 90 GLN A O 1
ATOM 745 N N . SER A 1 91 ? -8.673 -7.320 -5.288 1.00 84.62 91 SER A N 1
ATOM 746 C CA . SER A 1 91 ? -10.037 -7.663 -4.877 1.00 84.62 91 SER A CA 1
ATOM 747 C C . SER A 1 91 ? -10.055 -8.387 -3.525 1.00 84.62 91 SER A C 1
ATOM 749 O O . SER A 1 91 ? -10.753 -7.979 -2.593 1.00 84.62 91 SER A O 1
ATOM 751 N N . THR A 1 92 ? -9.204 -9.406 -3.371 1.00 84.69 92 THR A N 1
ATOM 752 C CA . THR A 1 92 ? -9.115 -10.198 -2.132 1.00 84.69 92 THR A CA 1
ATOM 753 C C . THR A 1 92 ? -8.567 -9.371 -0.965 1.00 84.69 92 THR A C 1
ATOM 755 O O . THR A 1 92 ? -9.142 -9.352 0.121 1.00 84.69 92 THR A O 1
ATOM 758 N N . PHE A 1 93 ? -7.487 -8.624 -1.192 1.00 85.94 93 PHE A N 1
ATOM 759 C CA . PHE A 1 93 ? -6.863 -7.760 -0.193 1.00 85.94 93 PHE A CA 1
ATOM 760 C C . PHE A 1 93 ? -7.747 -6.560 0.163 1.00 85.94 93 PHE A C 1
ATOM 762 O O . PHE A 1 93 ? -7.838 -6.182 1.327 1.00 85.94 93 PHE A O 1
ATOM 769 N N . GLY A 1 94 ? -8.450 -5.989 -0.815 1.00 85.19 94 GLY A N 1
ATOM 770 C CA . GLY A 1 94 ? -9.426 -4.923 -0.610 1.00 85.19 94 GLY A CA 1
ATOM 771 C C . GLY A 1 94 ? -10.582 -5.359 0.279 1.00 85.19 94 GLY A C 1
ATOM 772 O O . GLY A 1 94 ? -10.969 -4.622 1.187 1.00 85.19 94 GLY A O 1
ATOM 773 N N . ARG A 1 95 ? -11.064 -6.598 0.117 1.00 86.50 95 ARG A N 1
ATOM 774 C CA . ARG A 1 95 ? -12.050 -7.194 1.028 1.00 86.50 95 ARG A CA 1
ATOM 775 C C . ARG A 1 95 ? -11.529 -7.252 2.468 1.00 86.50 95 ARG A C 1
ATOM 777 O O . ARG A 1 95 ? -12.230 -6.798 3.370 1.00 86.50 95 ARG A O 1
ATOM 784 N N . ILE A 1 96 ? -10.297 -7.728 2.667 1.00 84.88 96 ILE A N 1
ATOM 785 C CA . ILE A 1 96 ? -9.655 -7.816 3.992 1.00 84.88 96 ILE A CA 1
ATOM 786 C C . ILE A 1 96 ? -9.480 -6.417 4.612 1.00 84.88 96 ILE A C 1
ATOM 788 O O . ILE A 1 96 ? -9.847 -6.182 5.763 1.00 84.88 96 ILE A O 1
ATOM 792 N N . ALA A 1 97 ? -8.984 -5.455 3.831 1.00 84.56 97 ALA A N 1
ATOM 793 C CA . ALA A 1 97 ? -8.738 -4.083 4.277 1.00 84.56 97 ALA A CA 1
ATOM 794 C C . ALA A 1 97 ? -10.007 -3.214 4.374 1.00 84.56 97 ALA A C 1
ATOM 796 O O . ALA A 1 97 ? -9.954 -2.083 4.874 1.00 84.56 97 ALA A O 1
ATOM 797 N N . ARG A 1 98 ? -11.152 -3.716 3.893 1.00 86.44 98 ARG A N 1
ATOM 798 C CA . ARG A 1 98 ? -12.405 -2.962 3.713 1.00 86.44 98 ARG A CA 1
ATOM 799 C C . ARG A 1 98 ? -12.205 -1.705 2.861 1.00 86.44 98 ARG A C 1
ATOM 801 O O . ARG A 1 98 ? -12.681 -0.620 3.202 1.00 86.44 98 ARG A O 1
ATOM 808 N N . ILE A 1 99 ? -11.455 -1.846 1.772 1.00 85.62 99 ILE A N 1
ATOM 809 C CA . ILE A 1 99 ? -11.204 -0.808 0.772 1.00 85.62 99 ILE A CA 1
ATOM 810 C C . ILE A 1 99 ? -11.565 -1.399 -0.590 1.00 85.62 99 ILE A C 1
ATOM 812 O O . ILE A 1 99 ? -11.128 -2.494 -0.922 1.00 85.62 99 ILE A O 1
ATOM 816 N N . GLU A 1 100 ? -12.357 -0.683 -1.384 1.00 86.25 100 GLU A N 1
ATOM 817 C CA . GLU A 1 100 ? -12.658 -1.115 -2.754 1.00 86.25 100 GLU A CA 1
ATOM 818 C C . GLU A 1 100 ? -11.362 -1.239 -3.570 1.00 86.25 100 GLU A C 1
ATOM 820 O O . GLU A 1 100 ? -10.456 -0.408 -3.474 1.00 86.25 100 GLU A O 1
ATOM 825 N N . ASP A 1 101 ? -11.278 -2.278 -4.387 1.00 83.19 101 ASP A N 1
ATOM 826 C CA . ASP A 1 101 ? -10.116 -2.628 -5.204 1.00 83.19 101 ASP A CA 1
ATOM 827 C C . ASP A 1 101 ? -9.612 -1.464 -6.078 1.00 83.19 101 ASP A C 1
ATOM 829 O O . ASP A 1 101 ? -8.430 -1.114 -6.049 1.00 83.19 101 ASP A O 1
ATOM 833 N N . TYR A 1 102 ? -10.508 -0.763 -6.774 1.00 81.19 102 TYR A N 1
ATOM 834 C CA . TYR A 1 102 ? -10.134 0.402 -7.577 1.00 81.19 102 TYR A CA 1
ATOM 835 C C . TYR A 1 102 ? -9.643 1.579 -6.719 1.00 81.19 102 TYR A C 1
ATOM 837 O O . TYR A 1 102 ? -8.844 2.386 -7.196 1.00 81.19 102 TYR A O 1
ATOM 845 N N . LYS A 1 103 ? -10.083 1.696 -5.454 1.00 84.81 103 LYS A N 1
ATOM 846 C CA . LYS A 1 103 ? -9.593 2.724 -4.518 1.00 84.81 103 LYS A CA 1
ATOM 847 C C . LYS A 1 103 ? -8.165 2.418 -4.078 1.00 84.81 103 LYS A C 1
ATOM 849 O O . LYS A 1 103 ? -7.378 3.353 -3.959 1.00 84.81 103 LYS A O 1
ATOM 854 N N . LEU A 1 104 ? -7.810 1.143 -3.894 1.00 83.44 104 LEU A N 1
ATOM 855 C CA . LEU A 1 104 ? -6.426 0.742 -3.622 1.00 83.44 104 LEU A CA 1
ATOM 856 C C . LEU A 1 104 ? -5.504 1.173 -4.763 1.00 83.44 104 LEU A C 1
ATOM 858 O O . LEU A 1 104 ? -4.520 1.865 -4.513 1.00 83.44 104 LEU A O 1
ATOM 862 N N . SER A 1 105 ? -5.859 0.847 -6.012 1.00 80.81 105 SER A N 1
ATOM 863 C CA . SER A 1 105 ? -5.077 1.275 -7.180 1.00 80.81 105 SER A CA 1
ATOM 864 C C . SER A 1 105 ? -5.034 2.800 -7.310 1.00 80.81 105 SER A C 1
ATOM 866 O O . SER A 1 105 ? -3.969 3.360 -7.553 1.00 80.81 105 SER A O 1
ATOM 868 N N . ARG A 1 106 ? -6.168 3.487 -7.117 1.00 83.38 106 ARG A N 1
ATOM 869 C CA . ARG A 1 106 ? -6.264 4.949 -7.227 1.00 83.38 106 ARG A CA 1
ATOM 870 C C . ARG A 1 106 ? -5.378 5.658 -6.217 1.00 83.38 106 ARG A C 1
ATOM 872 O O . ARG A 1 106 ? -4.593 6.518 -6.596 1.00 83.38 106 ARG A O 1
ATOM 879 N N . TYR A 1 107 ? -5.527 5.335 -4.934 1.00 84.50 107 TYR A N 1
ATOM 880 C CA . TYR A 1 107 ? -4.764 6.002 -3.884 1.00 84.50 107 TYR A CA 1
ATOM 881 C C . TYR A 1 107 ? -3.288 5.644 -3.959 1.00 84.50 107 TYR A C 1
ATOM 883 O O . TYR A 1 107 ? -2.451 6.488 -3.657 1.00 84.50 107 TYR A O 1
ATOM 891 N N . ASN A 1 108 ? -2.958 4.437 -4.419 1.00 85.75 108 ASN A N 1
ATOM 892 C CA . ASN A 1 108 ? -1.575 4.059 -4.637 1.00 85.75 108 ASN A CA 1
ATOM 893 C C . ASN A 1 108 ? -0.936 4.917 -5.732 1.00 85.75 108 ASN A C 1
ATOM 895 O O . ASN A 1 108 ? 0.066 5.573 -5.469 1.00 85.75 108 ASN A O 1
ATOM 899 N N . SER A 1 109 ? -1.559 5.000 -6.910 1.00 79.06 109 SER A N 1
ATOM 900 C CA . SER A 1 109 ? -1.062 5.845 -8.000 1.00 79.06 109 SER A CA 1
ATOM 901 C C . SER A 1 109 ? -1.096 7.334 -7.649 1.00 79.06 109 SER A C 1
ATOM 903 O O . SER A 1 109 ? -0.177 8.059 -8.003 1.00 79.06 109 SER A O 1
ATOM 905 N N . ALA A 1 110 ? -2.093 7.806 -6.897 1.00 82.50 110 ALA A N 1
ATOM 906 C CA . ALA A 1 110 ? -2.147 9.201 -6.463 1.00 82.50 110 ALA A CA 1
ATOM 907 C C . ALA A 1 110 ? -1.023 9.545 -5.478 1.00 82.50 110 ALA A C 1
ATOM 909 O O . ALA A 1 110 ? -0.365 10.559 -5.644 1.00 82.50 110 ALA A O 1
ATOM 910 N N . VAL A 1 111 ? -0.796 8.722 -4.451 1.00 80.31 111 VAL A N 1
ATOM 911 C CA . VAL A 1 111 ? 0.186 9.022 -3.400 1.00 80.31 111 VAL A CA 1
ATOM 912 C C . VAL A 1 111 ? 1.593 8.673 -3.867 1.00 80.31 111 VAL A C 1
ATOM 914 O O . VAL A 1 111 ? 2.471 9.528 -3.876 1.00 80.31 111 VAL A O 1
ATOM 917 N N . PHE A 1 112 ? 1.820 7.432 -4.291 1.00 76.94 112 PHE A N 1
ATOM 918 C CA . PHE A 1 112 ? 3.152 6.962 -4.663 1.00 76.94 112 PHE A CA 1
ATOM 919 C C . PHE A 1 112 ? 3.553 7.410 -6.066 1.00 76.94 112 PHE A C 1
ATOM 921 O O . PHE A 1 112 ? 4.725 7.713 -6.274 1.00 76.94 112 PHE A O 1
ATOM 928 N N . GLY A 1 113 ? 2.603 7.546 -6.994 1.00 72.19 113 GLY A N 1
ATOM 929 C CA . GLY A 1 113 ? 2.863 8.160 -8.297 1.00 72.19 113 GLY A CA 1
ATOM 930 C C . GLY A 1 113 ? 3.161 9.656 -8.180 1.00 72.19 113 GLY A C 1
ATOM 931 O O . GLY A 1 113 ? 4.119 10.117 -8.793 1.00 72.19 113 GLY A O 1
ATOM 932 N N . ALA A 1 114 ? 2.450 10.409 -7.326 1.00 76.75 114 ALA A N 1
ATOM 933 C CA . ALA A 1 114 ? 2.800 11.813 -7.077 1.00 76.75 114 ALA A CA 1
ATOM 934 C C . ALA A 1 114 ? 4.121 11.963 -6.318 1.00 76.75 114 ALA A C 1
ATOM 936 O O . ALA A 1 114 ? 4.879 12.865 -6.641 1.00 76.75 114 ALA A O 1
ATOM 937 N N . ILE A 1 115 ? 4.442 11.092 -5.352 1.00 75.12 115 ILE A N 1
ATOM 938 C CA . ILE A 1 115 ? 5.765 11.089 -4.700 1.00 75.12 115 ILE A CA 1
ATOM 939 C C . ILE A 1 115 ? 6.860 10.764 -5.717 1.00 75.12 115 ILE A C 1
ATOM 941 O O . ILE A 1 115 ? 7.875 11.446 -5.736 1.00 75.12 115 ILE A O 1
ATOM 945 N N . THR A 1 116 ? 6.652 9.774 -6.588 1.00 69.56 116 THR A N 1
ATOM 946 C CA . THR A 1 116 ? 7.606 9.423 -7.653 1.00 69.56 116 THR A CA 1
ATOM 947 C C . THR A 1 116 ? 7.776 10.584 -8.627 1.00 69.56 116 THR A C 1
ATOM 949 O O . THR A 1 116 ? 8.901 10.933 -8.960 1.00 69.56 116 THR A O 1
ATOM 952 N N . GLY A 1 117 ? 6.679 11.234 -9.023 1.00 68.56 117 GLY A N 1
ATOM 953 C CA . GLY A 1 117 ? 6.696 12.439 -9.846 1.00 68.56 117 GLY A CA 1
ATOM 954 C C . GLY A 1 117 ? 7.397 13.606 -9.153 1.00 68.56 117 GLY A C 1
ATOM 955 O O . GLY A 1 117 ? 8.245 14.240 -9.761 1.00 68.56 117 GLY A O 1
ATOM 956 N N . MET A 1 118 ? 7.121 13.860 -7.872 1.00 71.75 118 MET A N 1
ATOM 957 C CA . MET A 1 118 ? 7.795 14.901 -7.093 1.00 71.75 118 MET A CA 1
ATOM 958 C C . MET A 1 118 ? 9.287 14.621 -6.986 1.00 71.75 118 MET A C 1
ATOM 960 O O . MET A 1 118 ? 10.062 15.491 -7.343 1.00 71.75 118 MET A O 1
ATOM 964 N N . LEU A 1 119 ? 9.691 13.415 -6.573 1.00 66.62 119 LEU A N 1
ATOM 965 C CA . LEU A 1 119 ? 11.096 13.001 -6.528 1.00 66.62 119 LEU A CA 1
ATOM 966 C C . LEU A 1 119 ? 11.763 13.076 -7.902 1.00 66.62 119 LEU A C 1
ATOM 968 O O . LEU A 1 119 ? 12.954 13.342 -7.980 1.00 66.62 119 LEU A O 1
ATOM 972 N N . PHE A 1 120 ? 11.016 12.852 -8.981 1.00 65.12 120 PHE A N 1
ATOM 973 C CA . PHE A 1 120 ? 11.511 12.990 -10.344 1.00 65.12 120 PHE A CA 1
ATOM 974 C C . PHE A 1 120 ? 11.690 14.453 -10.755 1.00 65.12 120 PHE A C 1
ATOM 976 O O . PHE A 1 120 ? 12.727 14.790 -11.307 1.00 65.12 120 PHE A O 1
ATOM 983 N N . PHE A 1 121 ? 10.725 15.331 -10.481 1.00 63.81 121 PHE A N 1
ATOM 984 C CA . PHE A 1 121 ? 10.812 16.745 -10.854 1.00 63.81 121 PHE A CA 1
ATOM 985 C C . PHE A 1 121 ? 11.773 17.525 -9.949 1.00 63.81 121 PHE A C 1
ATOM 987 O O . PHE A 1 121 ? 12.502 18.371 -10.449 1.00 63.81 121 PHE A O 1
ATOM 994 N N . THR A 1 122 ? 11.864 17.192 -8.658 1.00 66.62 122 THR A N 1
ATOM 995 C CA . THR A 1 122 ? 12.892 17.739 -7.753 1.00 66.62 122 THR A CA 1
ATOM 996 C C . THR A 1 122 ? 14.251 17.068 -7.959 1.00 66.62 122 THR A C 1
ATOM 998 O O . THR A 1 122 ? 15.292 17.697 -7.799 1.00 66.62 122 THR A O 1
ATOM 1001 N N . GLY A 1 123 ? 14.261 15.797 -8.371 1.00 58.75 123 GLY A N 1
ATOM 1002 C CA . GLY A 1 123 ? 15.456 15.075 -8.802 1.00 58.75 123 GLY A CA 1
ATOM 1003 C C . GLY A 1 123 ? 15.952 15.489 -10.190 1.00 58.75 123 GLY A C 1
ATOM 1004 O O . GLY A 1 123 ? 17.122 15.294 -10.489 1.00 58.75 123 GLY A O 1
ATOM 1005 N N . GLY A 1 124 ? 15.106 16.103 -11.020 1.00 52.84 124 GLY A N 1
ATOM 1006 C CA . GLY A 1 124 ? 15.459 16.685 -12.316 1.00 52.84 124 GLY A CA 1
ATOM 1007 C C . GLY A 1 124 ? 16.487 17.804 -12.162 1.00 52.84 124 GLY A C 1
ATOM 1008 O O . GLY A 1 124 ? 17.514 17.789 -12.844 1.00 52.84 124 GLY A O 1
ATOM 1009 N N . ASP A 1 125 ? 16.277 18.676 -11.172 1.00 54.84 125 ASP A N 1
ATOM 1010 C CA . ASP A 1 125 ? 17.255 19.675 -10.728 1.00 54.84 125 ASP A CA 1
ATOM 1011 C C . ASP A 1 125 ? 18.524 19.019 -10.157 1.00 54.84 125 ASP A C 1
ATOM 1013 O O . ASP A 1 125 ? 19.626 19.522 -10.361 1.00 54.84 125 ASP A O 1
ATOM 1017 N N . PHE A 1 126 ? 18.407 17.849 -9.517 1.00 50.16 126 PHE A N 1
ATOM 1018 C CA . PHE A 1 126 ? 19.545 17.064 -9.020 1.00 50.16 126 PHE A CA 1
ATOM 1019 C C . PHE A 1 126 ? 20.362 16.405 -10.148 1.00 50.16 126 PHE A C 1
ATOM 1021 O O . PHE A 1 126 ? 21.586 16.359 -10.063 1.00 50.16 126 PHE A O 1
ATOM 1028 N N . THR A 1 127 ? 19.733 15.940 -11.232 1.00 51.69 127 THR A N 1
ATOM 1029 C CA . THR A 1 127 ? 20.425 15.434 -12.433 1.00 51.69 127 THR A CA 1
ATOM 1030 C C . THR A 1 127 ? 21.070 16.546 -13.254 1.00 51.69 127 THR A C 1
ATOM 1032 O O . THR A 1 127 ? 22.173 16.352 -13.763 1.00 51.69 127 THR A O 1
ATOM 1035 N N . LEU A 1 128 ? 20.436 17.719 -13.340 1.00 53.66 128 LEU A N 1
ATOM 1036 C CA . LEU A 1 128 ? 21.042 18.920 -13.921 1.00 53.66 128 LEU A CA 1
ATOM 1037 C C . LEU A 1 128 ? 22.244 19.373 -13.079 1.00 53.66 128 LEU A C 1
ATOM 1039 O O . LEU A 1 128 ? 23.323 19.573 -13.627 1.00 53.66 128 LEU A O 1
ATOM 1043 N N . TRP A 1 129 ? 22.116 19.404 -11.751 1.00 49.03 129 TRP A N 1
ATOM 1044 C CA . TRP A 1 129 ? 23.216 19.674 -10.818 1.00 49.03 129 TRP A CA 1
ATOM 1045 C C . TRP A 1 129 ? 24.359 18.643 -10.913 1.00 49.03 129 TRP A C 1
ATOM 1047 O O . TRP A 1 129 ? 25.526 19.027 -10.984 1.00 49.03 129 TRP A O 1
ATOM 1057 N N . LEU A 1 130 ? 24.045 17.343 -11.011 1.00 46.12 130 LEU A N 1
ATOM 1058 C CA . LEU A 1 130 ? 25.022 16.271 -11.253 1.00 46.12 130 LEU A CA 1
ATOM 1059 C C . LEU A 1 130 ? 25.722 16.420 -12.607 1.00 46.12 130 LEU A C 1
ATOM 1061 O O . LEU A 1 130 ? 26.914 16.148 -12.691 1.00 46.12 130 LEU A O 1
ATOM 1065 N N . SER A 1 131 ? 25.019 16.868 -13.651 1.00 49.44 131 SER A N 1
ATOM 1066 C CA . SER A 1 131 ? 25.624 17.126 -14.964 1.00 49.44 131 SER A CA 1
ATOM 1067 C C . SER A 1 131 ? 26.595 18.313 -14.939 1.00 49.44 131 SER A C 1
ATOM 1069 O O . SER A 1 131 ? 27.637 18.260 -15.586 1.00 49.44 131 SER A O 1
ATOM 1071 N N . THR A 1 132 ? 26.320 19.330 -14.113 1.00 52.47 132 THR A N 1
ATOM 1072 C CA . THR A 1 132 ? 27.216 20.475 -13.890 1.00 52.47 132 THR A CA 1
ATOM 1073 C C . THR A 1 132 ? 28.480 20.075 -13.120 1.00 52.47 132 THR A C 1
ATOM 1075 O O . THR A 1 132 ? 29.554 20.600 -13.397 1.00 52.47 132 THR A O 1
ATOM 1078 N N . ILE A 1 133 ? 28.389 19.111 -12.194 1.00 47.06 133 ILE A N 1
ATOM 1079 C CA . ILE A 1 133 ? 29.553 18.545 -11.481 1.00 47.06 133 ILE A CA 1
ATOM 1080 C C . ILE A 1 133 ? 30.318 17.537 -12.359 1.00 47.06 133 ILE A C 1
ATOM 1082 O O . ILE A 1 133 ? 31.545 17.482 -12.316 1.00 47.06 133 ILE A O 1
ATOM 1086 N N . ALA A 1 134 ? 29.619 16.766 -13.196 1.00 43.41 134 ALA A N 1
ATOM 1087 C CA . ALA A 1 134 ? 30.208 15.783 -14.108 1.00 43.41 134 ALA A CA 1
ATOM 1088 C C . ALA A 1 134 ? 30.946 16.405 -15.305 1.00 43.41 134 ALA A C 1
ATOM 1090 O O . ALA A 1 134 ? 31.734 15.712 -15.938 1.00 43.41 134 ALA A O 1
ATOM 1091 N N . GLY A 1 135 ? 30.795 17.711 -15.563 1.00 45.34 135 GLY A N 1
ATOM 1092 C CA . GLY A 1 135 ? 31.680 18.453 -16.474 1.00 45.34 135 GLY A CA 1
ATOM 1093 C C . GLY A 1 135 ? 33.165 18.420 -16.068 1.00 45.34 135 GLY A C 1
ATOM 1094 O O . GLY A 1 135 ? 34.018 18.825 -16.848 1.00 45.34 135 GLY A O 1
ATOM 1095 N N . VAL A 1 136 ? 33.480 17.920 -14.865 1.00 48.81 136 VAL A N 1
ATOM 1096 C CA . VAL A 1 136 ? 34.843 17.715 -14.347 1.00 48.81 136 VAL A CA 1
ATOM 1097 C C . VAL A 1 136 ? 35.342 16.265 -14.538 1.00 48.81 136 VAL A C 1
ATOM 1099 O O . VAL A 1 136 ? 36.530 16.006 -14.365 1.00 48.81 136 VAL A O 1
ATOM 1102 N N . LEU A 1 137 ? 34.483 15.303 -14.910 1.00 46.72 137 LEU A N 1
ATOM 1103 C CA . LEU A 1 137 ? 34.841 13.880 -15.043 1.00 46.72 137 LEU A CA 1
ATOM 1104 C C . LEU A 1 137 ? 34.211 13.250 -16.306 1.00 46.72 137 LEU A C 1
ATOM 1106 O O . LEU A 1 137 ? 33.079 12.771 -16.283 1.00 46.72 137 LEU A O 1
ATOM 1110 N N . ASP A 1 138 ? 34.977 13.203 -17.400 1.00 48.31 138 ASP A N 1
ATOM 1111 C CA . ASP A 1 138 ? 34.625 12.628 -18.715 1.00 48.31 138 ASP A CA 1
ATOM 1112 C C . ASP A 1 138 ? 34.263 11.124 -18.668 1.00 48.31 138 ASP A C 1
ATOM 1114 O O . ASP A 1 138 ? 35.120 10.263 -18.858 1.00 48.31 138 ASP A O 1
ATOM 1118 N N . THR A 1 139 ? 32.996 10.752 -18.424 1.00 51.06 139 THR A N 1
ATOM 1119 C CA . THR A 1 139 ? 32.538 9.337 -18.468 1.00 51.06 139 THR A CA 1
ATOM 1120 C C . THR A 1 139 ? 31.021 9.168 -18.747 1.00 51.06 139 THR A C 1
ATOM 1122 O O . THR A 1 139 ? 30.296 10.162 -18.706 1.00 51.06 139 THR A O 1
ATOM 1125 N N . PRO A 1 140 ? 30.506 7.939 -19.056 1.00 52.53 140 PRO A N 1
ATOM 1126 C CA . PRO A 1 140 ? 29.199 7.626 -19.693 1.00 52.53 140 PRO A CA 1
ATOM 1127 C C . PRO A 1 140 ? 27.938 7.875 -18.833 1.00 52.53 140 PRO A C 1
ATOM 1129 O O . PRO A 1 140 ? 26.930 7.161 -18.909 1.00 52.53 140 PRO A O 1
ATOM 1132 N N . LEU A 1 141 ? 27.966 8.926 -18.021 1.00 53.97 141 LEU A N 1
ATOM 1133 C CA . LEU A 1 141 ? 26.836 9.423 -17.252 1.00 53.97 141 LEU A CA 1
ATOM 1134 C C . LEU A 1 141 ? 25.665 9.849 -18.141 1.00 53.97 141 LEU A C 1
ATOM 1136 O O . LEU A 1 141 ? 24.525 9.667 -17.732 1.00 53.97 141 LEU A O 1
ATOM 1140 N N . SER A 1 142 ? 25.899 10.350 -19.358 1.00 57.31 142 SER A N 1
ATOM 1141 C CA . SER A 1 142 ? 24.816 10.823 -20.235 1.00 57.31 142 SER A CA 1
ATOM 1142 C C . SER A 1 142 ? 23.816 9.716 -20.584 1.00 57.31 142 SER A C 1
ATOM 1144 O O . SER A 1 142 ? 22.609 9.917 -20.472 1.00 57.31 142 SER A O 1
ATOM 1146 N N . LEU A 1 143 ? 24.299 8.517 -20.919 1.00 56.69 143 LEU A N 1
ATOM 1147 C CA . LEU A 1 143 ? 23.454 7.383 -21.305 1.00 56.69 143 LEU A CA 1
ATOM 1148 C C . LEU A 1 143 ? 22.706 6.794 -20.099 1.00 56.69 143 LEU A C 1
ATOM 1150 O O . LEU A 1 143 ? 21.537 6.425 -20.205 1.00 56.69 143 LEU A O 1
ATOM 1154 N N . THR A 1 144 ? 23.350 6.789 -18.930 1.00 61.00 144 THR A N 1
ATOM 1155 C CA . THR A 1 144 ? 22.741 6.354 -17.663 1.00 61.00 144 THR A CA 1
ATOM 1156 C C . THR A 1 144 ? 21.654 7.330 -17.209 1.00 61.00 144 THR A C 1
ATOM 1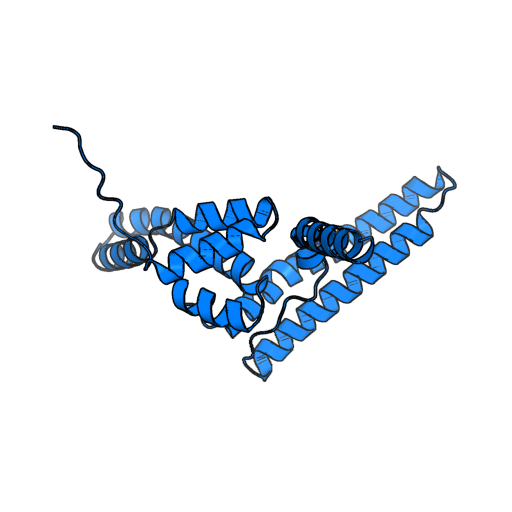158 O O . THR A 1 144 ? 20.560 6.908 -16.837 1.00 61.00 144 THR A O 1
ATOM 1161 N N . THR A 1 145 ? 21.910 8.635 -17.313 1.00 62.31 145 THR A N 1
ATOM 1162 C CA . THR A 1 145 ? 20.939 9.694 -17.014 1.00 62.31 145 THR A CA 1
ATOM 1163 C C . THR A 1 145 ? 19.745 9.633 -17.962 1.00 62.31 145 THR A C 1
ATOM 1165 O O . THR A 1 145 ? 18.609 9.689 -17.500 1.00 62.31 145 THR A O 1
ATOM 1168 N N . VAL A 1 146 ? 19.965 9.436 -19.267 1.00 62.50 146 VAL A N 1
ATOM 1169 C CA . VAL A 1 146 ? 18.882 9.289 -20.256 1.00 62.50 146 VAL A CA 1
ATOM 1170 C C . VAL A 1 146 ? 18.038 8.039 -19.989 1.00 62.50 146 VAL A C 1
ATOM 1172 O O . VAL A 1 146 ? 16.808 8.110 -20.040 1.00 62.50 146 VAL A O 1
ATOM 1175 N N . LEU A 1 147 ? 18.660 6.902 -19.658 1.00 64.06 147 LEU A N 1
ATOM 1176 C CA . LEU A 1 147 ? 17.937 5.676 -19.304 1.00 64.06 147 LEU A CA 1
ATOM 1177 C C . LEU A 1 147 ? 17.093 5.858 -18.038 1.00 64.06 147 LEU A C 1
ATOM 1179 O O . LEU A 1 147 ? 15.900 5.553 -18.056 1.00 64.06 147 LEU A O 1
ATOM 1183 N N . LEU A 1 148 ? 17.675 6.400 -16.966 1.00 63.84 148 LEU A N 1
ATOM 1184 C CA . LEU A 1 148 ? 16.959 6.672 -15.716 1.00 63.84 148 LEU A CA 1
ATOM 1185 C C . LEU A 1 148 ? 15.807 7.659 -15.932 1.00 63.84 148 LEU A C 1
ATOM 1187 O O . LEU A 1 148 ? 14.699 7.426 -15.449 1.00 63.84 148 LEU A O 1
ATOM 1191 N N . TYR A 1 149 ? 16.038 8.714 -16.715 1.00 66.94 149 TYR A N 1
ATOM 1192 C CA . TYR A 1 149 ? 15.014 9.693 -17.066 1.00 66.94 149 TYR A CA 1
ATOM 1193 C C . TYR A 1 149 ? 13.852 9.047 -17.828 1.00 66.94 149 TYR A C 1
ATOM 1195 O O . TYR A 1 149 ? 12.691 9.238 -17.472 1.00 66.94 149 TYR A O 1
ATOM 1203 N N . THR A 1 150 ? 14.158 8.218 -18.830 1.00 65.75 150 THR A N 1
ATOM 1204 C CA . THR A 1 150 ? 13.150 7.523 -19.645 1.00 65.75 150 THR A CA 1
ATOM 1205 C C . THR A 1 150 ? 12.334 6.536 -18.808 1.00 65.75 150 THR A C 1
ATOM 1207 O O . THR A 1 150 ? 11.106 6.519 -18.897 1.00 65.75 150 THR A O 1
ATOM 1210 N N . MET A 1 151 ? 12.983 5.747 -17.944 1.00 64.62 151 MET A N 1
ATOM 1211 C CA . MET A 1 151 ? 12.292 4.813 -17.045 1.00 64.62 151 MET A CA 1
ATOM 1212 C C . MET A 1 151 ? 11.366 5.541 -16.060 1.00 64.62 151 MET A C 1
ATOM 1214 O O . MET A 1 151 ? 10.238 5.096 -15.830 1.00 64.62 151 MET A O 1
ATOM 1218 N N . CYS A 1 152 ? 11.801 6.680 -15.517 1.00 66.94 152 CYS A N 1
ATOM 1219 C CA . CYS A 1 152 ? 10.986 7.495 -14.619 1.00 66.94 152 CYS A CA 1
ATOM 1220 C C . CYS A 1 152 ? 9.811 8.171 -15.338 1.00 66.94 152 CYS A C 1
ATOM 1222 O O . CYS A 1 152 ? 8.691 8.122 -14.830 1.00 66.94 152 CYS A O 1
ATOM 1224 N N . ALA A 1 153 ? 10.024 8.733 -16.531 1.00 70.00 153 ALA A N 1
ATOM 1225 C CA . ALA A 1 153 ? 8.961 9.335 -17.336 1.00 70.00 153 ALA A CA 1
ATOM 1226 C C . ALA A 1 153 ? 7.873 8.309 -17.697 1.00 70.00 153 ALA A C 1
ATOM 1228 O O . ALA A 1 153 ? 6.682 8.586 -17.543 1.00 70.00 153 ALA A O 1
ATOM 1229 N N . ILE A 1 154 ? 8.274 7.091 -18.087 1.00 73.62 154 ILE A N 1
ATOM 1230 C CA . ILE A 1 154 ? 7.344 5.976 -18.314 1.00 73.62 154 ILE A CA 1
ATOM 1231 C C . ILE A 1 154 ? 6.586 5.645 -17.022 1.00 73.62 154 ILE A C 1
ATOM 1233 O O . ILE A 1 154 ? 5.367 5.500 -17.060 1.00 73.62 154 ILE A O 1
ATOM 1237 N N . SER A 1 155 ? 7.263 5.574 -15.871 1.00 71.38 155 SER A N 1
ATOM 1238 C CA . SER A 1 155 ? 6.608 5.295 -14.584 1.00 71.38 155 SER A CA 1
ATOM 1239 C C . SER A 1 155 ? 5.536 6.321 -14.231 1.00 71.38 155 SER A C 1
ATOM 1241 O O . SER A 1 155 ? 4.412 5.940 -13.912 1.00 71.38 155 SER A O 1
ATOM 1243 N N . VAL A 1 156 ? 5.865 7.614 -14.310 1.00 74.81 156 VAL A N 1
ATOM 1244 C CA . VAL A 1 156 ? 4.921 8.705 -14.023 1.00 74.81 156 VAL A CA 1
ATOM 1245 C C . VAL A 1 156 ? 3.759 8.678 -15.015 1.00 74.81 156 VAL A C 1
ATOM 1247 O O . VAL A 1 156 ? 2.610 8.876 -14.618 1.00 74.81 156 VAL A O 1
ATOM 1250 N N . GLY A 1 157 ? 4.031 8.372 -16.287 1.00 75.06 157 GLY A N 1
ATOM 1251 C CA . GLY A 1 157 ? 3.006 8.199 -17.313 1.00 75.06 157 GLY A CA 1
ATOM 1252 C C . GLY A 1 157 ? 2.030 7.070 -16.980 1.00 75.06 157 GLY A C 1
ATOM 1253 O O . GLY A 1 157 ? 0.817 7.281 -17.016 1.00 75.06 157 GLY A O 1
ATOM 1254 N N . VAL A 1 158 ? 2.534 5.894 -16.592 1.00 76.12 158 VAL A N 1
ATOM 1255 C CA . VAL A 1 158 ? 1.674 4.760 -16.224 1.00 76.12 158 VAL A CA 1
ATOM 1256 C C . VAL A 1 158 ? 0.892 5.044 -14.941 1.00 76.12 158 VAL A C 1
ATOM 1258 O O . VAL A 1 158 ? -0.301 4.748 -14.892 1.00 76.12 158 VAL A O 1
ATOM 1261 N N . ASP A 1 159 ? 1.499 5.663 -13.927 1.00 77.88 159 ASP A N 1
ATOM 1262 C CA . ASP A 1 159 ? 0.783 6.034 -12.702 1.00 77.88 159 ASP A CA 1
ATOM 1263 C C . ASP A 1 159 ? -0.304 7.084 -12.961 1.00 77.88 159 ASP A C 1
ATOM 1265 O O . ASP A 1 159 ? -1.416 6.966 -12.443 1.00 77.88 159 ASP A O 1
ATOM 1269 N N . THR A 1 160 ? -0.032 8.063 -13.826 1.00 78.25 160 THR A N 1
ATOM 1270 C CA . THR A 1 160 ? -1.022 9.065 -14.248 1.00 78.25 160 THR A CA 1
ATOM 1271 C C . THR A 1 160 ? -2.162 8.415 -15.028 1.00 78.25 160 THR A C 1
ATOM 1273 O O . THR A 1 160 ? -3.332 8.685 -14.755 1.00 78.25 160 THR A O 1
ATOM 1276 N N . TRP A 1 161 ? -1.850 7.504 -15.953 1.00 79.38 161 TRP A N 1
ATOM 1277 C CA . TRP A 1 161 ? -2.863 6.744 -16.684 1.00 79.38 161 TRP A CA 1
ATOM 1278 C C . TRP A 1 161 ? -3.728 5.896 -15.744 1.00 79.38 161 TRP A C 1
ATOM 1280 O O . TRP A 1 161 ? -4.951 5.963 -15.829 1.00 79.38 161 TRP A O 1
ATOM 1290 N N . ARG A 1 162 ? -3.125 5.163 -14.797 1.00 74.00 162 ARG A N 1
ATOM 1291 C CA . ARG A 1 162 ? -3.853 4.382 -13.779 1.00 74.00 162 ARG A CA 1
ATOM 1292 C C . ARG A 1 162 ? -4.752 5.272 -12.931 1.00 74.00 162 ARG A C 1
ATOM 1294 O O . ARG A 1 162 ? -5.881 4.889 -12.631 1.00 74.00 162 ARG A O 1
ATOM 1301 N N . LEU A 1 163 ? -4.273 6.456 -12.551 1.00 79.81 163 LEU A N 1
ATOM 1302 C CA . LEU A 1 163 ? -5.066 7.428 -11.809 1.00 79.81 163 LEU A CA 1
ATOM 1303 C C . LEU A 1 163 ? -6.298 7.847 -12.621 1.00 79.81 163 LEU A C 1
ATOM 1305 O O . LEU A 1 163 ? -7.418 7.696 -12.129 1.00 79.81 163 LEU A O 1
ATOM 1309 N N . ILE A 1 164 ? -6.105 8.292 -13.866 1.00 79.38 164 ILE A N 1
ATOM 1310 C CA . ILE A 1 164 ? -7.181 8.727 -14.769 1.00 79.38 164 ILE A CA 1
ATOM 1311 C C . ILE A 1 164 ? -8.167 7.584 -15.043 1.00 79.38 164 ILE A C 1
ATOM 1313 O O . ILE A 1 164 ? -9.376 7.771 -14.896 1.00 79.38 164 ILE A O 1
ATOM 1317 N N . ASP A 1 165 ? -7.682 6.385 -15.373 1.00 76.50 165 ASP A N 1
ATOM 1318 C CA . ASP A 1 165 ? -8.547 5.243 -15.686 1.00 76.50 165 ASP A CA 1
ATOM 1319 C C . ASP A 1 165 ? -9.305 4.748 -14.446 1.00 76.50 165 ASP A C 1
ATOM 1321 O O . ASP A 1 165 ? -10.496 4.441 -14.522 1.00 76.50 165 ASP A O 1
ATOM 1325 N N . SER A 1 166 ? -8.688 4.788 -13.259 1.00 74.44 166 SER A N 1
ATOM 1326 C CA . SER A 1 166 ? -9.393 4.487 -12.007 1.00 74.44 166 SER A CA 1
ATOM 1327 C C . SER A 1 166 ? -10.523 5.483 -11.721 1.00 74.44 166 SER A C 1
ATOM 1329 O O . SER A 1 166 ? -11.521 5.109 -11.098 1.00 74.44 166 SER A O 1
ATOM 1331 N N . PHE A 1 167 ? -10.397 6.746 -12.148 1.00 78.12 167 PHE A N 1
ATOM 1332 C CA . PHE A 1 167 ? -11.460 7.748 -12.048 1.00 78.12 167 PHE A CA 1
ATOM 1333 C C . PHE A 1 167 ? -12.558 7.509 -13.087 1.00 78.12 167 PHE A C 1
ATOM 1335 O O . PHE A 1 167 ? -13.734 7.513 -12.725 1.00 78.12 167 PHE A O 1
ATOM 1342 N N . ALA A 1 168 ? -12.181 7.253 -14.340 1.00 78.81 168 ALA A N 1
ATOM 1343 C CA . ALA A 1 168 ? -13.113 7.105 -15.453 1.00 78.81 168 ALA A CA 1
ATOM 1344 C C . ALA A 1 168 ? -13.879 5.772 -15.432 1.00 78.81 168 ALA A C 1
ATOM 1346 O O . ALA A 1 168 ? -15.087 5.744 -15.655 1.00 78.81 168 ALA A O 1
ATOM 1347 N N . ARG A 1 169 ? -13.190 4.658 -15.160 1.00 78.88 169 ARG A N 1
ATOM 1348 C CA . ARG A 1 169 ? -13.723 3.293 -15.320 1.00 78.88 169 ARG A CA 1
ATOM 1349 C C . ARG A 1 169 ? -13.914 2.538 -14.008 1.00 78.88 169 ARG A C 1
ATOM 1351 O O . ARG A 1 169 ? -14.496 1.458 -14.032 1.00 78.88 169 ARG A O 1
ATOM 1358 N N . ARG A 1 170 ? -13.443 3.087 -12.877 1.00 79.06 170 ARG A N 1
ATOM 1359 C CA . ARG A 1 170 ? -13.490 2.451 -11.541 1.00 79.06 170 ARG A CA 1
ATOM 1360 C C . ARG A 1 170 ? -12.938 1.018 -11.544 1.00 79.06 170 ARG A C 1
ATOM 1362 O O . ARG A 1 170 ? -13.502 0.133 -10.911 1.00 79.06 170 ARG A O 1
ATOM 1369 N N . ARG A 1 171 ? -11.847 0.786 -12.279 1.00 73.75 171 ARG A N 1
ATOM 1370 C CA . ARG A 1 171 ? -11.200 -0.527 -12.395 1.00 73.75 171 ARG A CA 1
ATOM 1371 C C . ARG A 1 171 ? -9.928 -0.615 -11.555 1.00 73.75 171 ARG A C 1
ATOM 1373 O O . ARG A 1 171 ? -9.240 0.379 -11.326 1.00 73.75 171 ARG A O 1
ATOM 1380 N N . ALA A 1 172 ? -9.638 -1.828 -11.097 1.00 66.38 172 ALA A N 1
ATOM 1381 C CA . ALA A 1 172 ? -8.408 -2.199 -10.413 1.00 66.38 172 ALA A CA 1
ATOM 1382 C C . ALA A 1 172 ? -7.338 -2.588 -11.443 1.00 66.38 172 ALA A C 1
ATOM 1384 O O . ALA A 1 172 ? -7.503 -3.571 -12.173 1.00 66.38 172 ALA A O 1
AT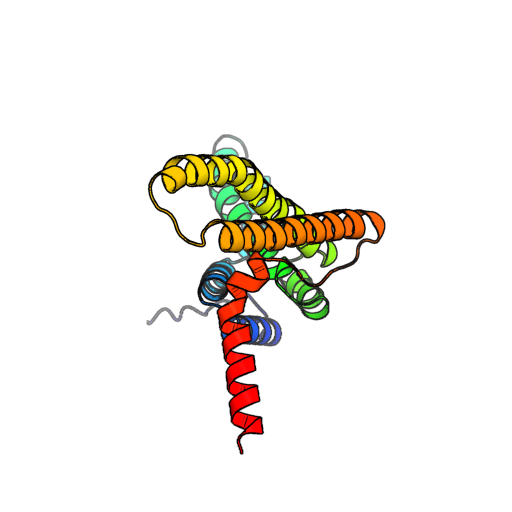OM 1385 N N . HIS A 1 173 ? -6.243 -1.827 -11.506 1.00 66.62 173 HIS A N 1
ATOM 1386 C CA . HIS A 1 173 ? -5.153 -2.065 -12.454 1.00 66.62 173 HIS A CA 1
ATOM 1387 C C . HIS A 1 173 ? -3.923 -2.620 -11.745 1.00 66.62 173 HIS A C 1
ATOM 1389 O O . HIS A 1 173 ? -3.552 -2.164 -10.656 1.00 66.62 173 HIS A O 1
ATOM 1395 N N . MET A 1 174 ? -3.263 -3.578 -12.404 1.00 60.84 174 MET A N 1
ATOM 1396 C CA . MET A 1 174 ? -1.933 -4.027 -12.007 1.00 60.84 174 MET A CA 1
ATOM 1397 C C . MET A 1 174 ? -0.967 -2.833 -11.962 1.00 60.84 174 MET A C 1
ATOM 1399 O O . MET A 1 174 ? -1.020 -1.965 -12.839 1.00 60.84 174 MET A O 1
ATOM 1403 N N . PRO A 1 175 ? -0.061 -2.787 -10.979 1.00 58.59 175 PRO A N 1
ATOM 1404 C CA . PRO A 1 175 ? 1.046 -1.849 -10.987 1.00 58.59 175 PRO A CA 1
ATOM 1405 C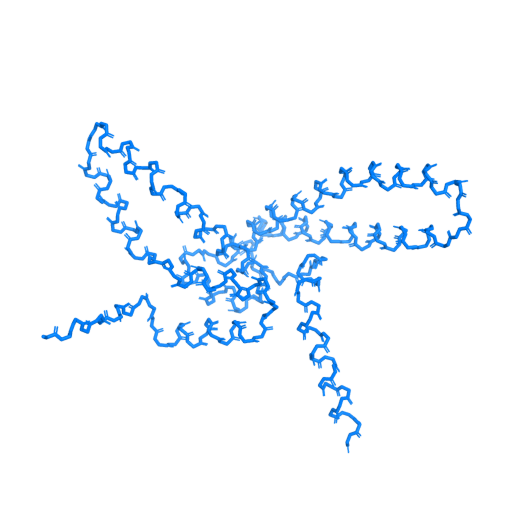 C . PRO A 1 175 ? 2.043 -2.217 -12.083 1.00 58.59 175 PRO A C 1
ATOM 1407 O O . PRO A 1 175 ? 2.871 -3.108 -11.921 1.00 58.59 175 PRO A O 1
ATOM 1410 N N . PHE A 1 176 ? 2.002 -1.485 -13.186 1.00 51.38 176 PHE A N 1
ATOM 1411 C CA . PHE A 1 176 ? 3.193 -1.275 -13.998 1.00 51.38 176 PHE A CA 1
ATOM 1412 C C . PHE A 1 176 ? 3.754 0.094 -13.610 1.00 51.38 176 PHE A C 1
ATOM 1414 O O . PHE A 1 176 ? 3.072 1.100 -13.730 1.00 51.38 176 PHE A O 1
ATOM 1421 N N . GLY A 1 177 ? 4.957 0.130 -13.047 1.00 47.66 177 GLY A N 1
ATOM 1422 C CA . GLY A 1 177 ? 5.601 1.352 -12.563 1.00 47.66 177 GLY A CA 1
ATOM 1423 C C . GLY A 1 177 ? 6.985 1.032 -12.006 1.00 47.66 177 GLY A C 1
ATOM 1424 O O . GLY A 1 177 ? 7.224 -0.091 -11.561 1.00 47.66 177 GLY A O 1
ATOM 1425 N N . PHE A 1 178 ? 7.901 1.998 -12.030 1.00 46.41 178 PHE A N 1
ATOM 1426 C CA . PHE A 1 178 ? 9.306 1.828 -11.651 1.00 46.41 178 PHE A CA 1
ATOM 1427 C C . PHE A 1 178 ? 9.477 1.502 -10.161 1.00 46.41 178 PHE A C 1
ATOM 1429 O O . PHE A 1 178 ? 10.272 0.634 -9.825 1.00 46.41 178 PHE A O 1
ATOM 1436 N N . PHE A 1 179 ? 8.678 2.094 -9.265 1.00 46.59 179 PHE A N 1
ATOM 1437 C CA . PHE A 1 179 ? 8.715 1.780 -7.827 1.00 46.59 179 PHE A CA 1
ATOM 1438 C C . PHE A 1 179 ? 8.296 0.321 -7.528 1.00 46.59 179 PHE A C 1
ATOM 1440 O O . PHE A 1 179 ? 9.071 -0.405 -6.900 1.00 46.59 179 PHE A O 1
ATOM 1447 N N . PRO A 1 180 ? 7.144 -0.175 -8.027 1.00 47.44 180 PRO A N 1
ATOM 1448 C CA . PRO A 1 180 ? 6.800 -1.597 -7.964 1.00 47.44 180 PRO A CA 1
ATOM 1449 C C . PRO A 1 180 ? 7.852 -2.511 -8.610 1.00 47.44 180 PRO A C 1
ATOM 1451 O O . PRO A 1 180 ? 8.145 -3.564 -8.051 1.00 47.44 180 PRO A O 1
ATOM 1454 N N . LEU A 1 181 ? 8.455 -2.109 -9.739 1.00 49.34 181 LEU A N 1
ATOM 1455 C CA . LEU A 1 181 ? 9.516 -2.858 -10.431 1.00 49.34 181 LEU A CA 1
ATOM 1456 C C . LEU A 1 181 ? 10.827 -2.917 -9.644 1.00 49.34 181 LEU A C 1
ATOM 1458 O O . LEU A 1 181 ? 11.430 -3.979 -9.590 1.00 49.34 181 LEU A O 1
ATOM 1462 N N . ILE A 1 182 ? 11.261 -1.827 -9.007 1.00 49.06 182 ILE A N 1
ATOM 1463 C CA . ILE A 1 182 ? 12.463 -1.794 -8.160 1.00 49.06 182 ILE A CA 1
ATOM 1464 C C . ILE A 1 182 ? 12.240 -2.607 -6.891 1.00 49.06 182 ILE A C 1
ATOM 1466 O O . ILE A 1 182 ? 13.113 -3.367 -6.481 1.00 49.06 182 ILE A O 1
ATOM 1470 N N . ILE A 1 183 ? 11.075 -2.492 -6.261 1.00 44.84 183 ILE A N 1
ATOM 1471 C CA . ILE A 1 183 ? 10.812 -3.164 -4.984 1.00 44.84 183 ILE A CA 1
ATOM 1472 C C . ILE A 1 183 ? 10.537 -4.661 -5.188 1.00 44.84 183 ILE A C 1
ATOM 1474 O O . ILE A 1 183 ? 11.033 -5.485 -4.416 1.00 44.84 183 ILE A O 1
ATOM 1478 N N . ASN A 1 184 ? 9.834 -5.032 -6.264 1.00 46.62 184 ASN A N 1
ATOM 1479 C CA . ASN A 1 184 ? 9.679 -6.427 -6.690 1.00 46.62 184 ASN A CA 1
ATOM 1480 C C . ASN A 1 184 ? 10.822 -6.908 -7.596 1.00 46.62 184 ASN A C 1
ATOM 1482 O O . ASN A 1 184 ? 10.764 -8.044 -8.059 1.00 46.62 184 ASN A O 1
ATOM 1486 N N . SER A 1 185 ? 11.874 -6.113 -7.828 1.00 48.09 185 SER A N 1
ATOM 1487 C CA . SER A 1 185 ? 13.022 -6.527 -8.656 1.00 48.09 185 SER A CA 1
ATOM 1488 C C . SER A 1 185 ? 13.653 -7.794 -8.095 1.00 48.09 185 SER A C 1
ATOM 1490 O O . SER A 1 185 ? 13.945 -8.722 -8.832 1.00 48.09 185 SER A O 1
ATOM 1492 N N . THR A 1 186 ? 13.759 -7.889 -6.770 1.00 48.75 186 THR A N 1
ATOM 1493 C CA . THR A 1 186 ? 14.259 -9.083 -6.079 1.00 48.75 186 THR A CA 1
ATOM 1494 C C . THR A 1 186 ? 13.378 -10.313 -6.309 1.00 48.75 186 THR A C 1
ATOM 1496 O O . THR A 1 186 ? 13.896 -11.420 -6.454 1.00 48.75 186 THR A O 1
ATOM 1499 N N . THR A 1 187 ? 12.059 -10.138 -6.395 1.00 53.75 187 THR A N 1
ATOM 1500 C CA . THR A 1 187 ? 11.107 -11.209 -6.719 1.00 53.75 187 THR A CA 1
ATOM 1501 C C . THR A 1 187 ? 11.184 -11.598 -8.194 1.00 53.75 187 THR A C 1
ATOM 1503 O O . THR A 1 187 ? 11.225 -12.784 -8.508 1.00 53.75 187 THR A O 1
ATOM 1506 N N . LEU A 1 188 ? 11.266 -10.615 -9.094 1.00 53.94 188 LEU A N 1
ATOM 1507 C CA . LEU A 1 188 ? 11.417 -10.830 -10.531 1.00 53.94 188 LEU A CA 1
ATOM 1508 C C . LEU A 1 188 ? 12.739 -11.533 -10.845 1.00 53.94 188 LEU A C 1
ATOM 1510 O O . LEU A 1 188 ? 12.730 -12.517 -11.569 1.00 53.94 188 LEU A O 1
ATOM 1514 N N . ILE A 1 189 ? 13.852 -11.112 -10.239 1.00 57.88 189 ILE A N 1
ATOM 1515 C CA . ILE A 1 189 ? 15.166 -11.756 -10.372 1.00 57.88 189 ILE A CA 1
ATOM 1516 C C . ILE A 1 189 ? 15.120 -13.194 -9.847 1.00 57.88 189 ILE A C 1
ATOM 1518 O O . ILE A 1 189 ? 15.676 -14.086 -10.483 1.00 57.88 189 ILE A O 1
ATOM 1522 N N . LYS A 1 190 ? 14.432 -13.462 -8.729 1.00 57.84 190 LYS A N 1
ATOM 1523 C CA . LYS A 1 190 ? 14.243 -14.836 -8.234 1.00 57.84 190 LYS A CA 1
ATOM 1524 C C . LYS A 1 190 ? 13.448 -15.702 -9.208 1.00 57.84 190 LYS A C 1
ATOM 1526 O O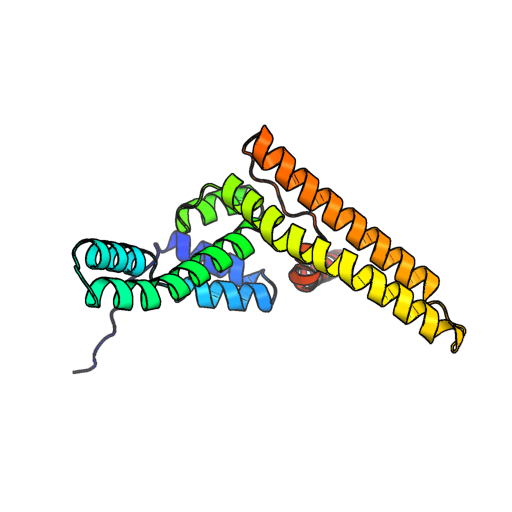 . LYS A 1 190 ? 13.883 -16.797 -9.535 1.00 57.84 190 LYS A O 1
ATOM 1531 N N . GLN A 1 191 ? 12.333 -15.197 -9.727 1.00 59.06 191 GLN A N 1
ATOM 1532 C CA . GLN A 1 191 ? 11.533 -15.923 -10.716 1.00 59.06 191 GLN A CA 1
ATOM 1533 C C . GLN A 1 191 ? 12.306 -16.155 -12.018 1.00 59.06 191 GLN A C 1
ATOM 1535 O O . GLN A 1 191 ? 12.230 -17.233 -12.600 1.00 59.06 191 GLN A O 1
ATOM 1540 N N . TRP A 1 192 ? 13.088 -15.16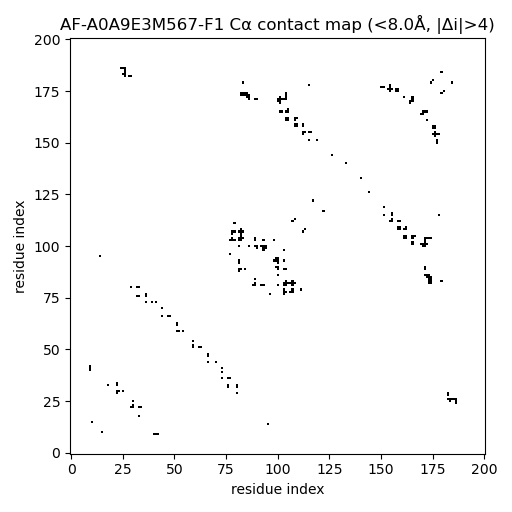8 -12.458 1.00 62.38 192 TRP A N 1
ATOM 1541 C CA . TRP A 1 192 ? 13.914 -15.276 -13.656 1.00 62.38 192 TRP A CA 1
ATOM 1542 C C . TRP A 1 192 ? 15.063 -16.271 -13.468 1.00 62.38 192 TRP A C 1
ATOM 1544 O O . TRP A 1 192 ? 15.307 -17.099 -14.339 1.00 62.38 192 TRP A O 1
ATOM 1554 N N . THR A 1 193 ? 15.732 -16.255 -12.312 1.00 63.97 193 THR A N 1
ATOM 1555 C CA . THR A 1 193 ? 16.798 -17.220 -11.997 1.00 63.97 193 THR A CA 1
ATOM 1556 C C . THR A 1 193 ? 16.259 -18.642 -11.839 1.00 63.97 193 THR A C 1
ATOM 1558 O O . THR A 1 193 ? 16.895 -19.578 -12.319 1.00 63.97 193 THR A O 1
ATOM 1561 N N . GLU A 1 194 ? 15.068 -18.831 -11.264 1.00 66.88 194 GLU A N 1
ATOM 1562 C CA . GLU A 1 194 ? 14.387 -20.133 -11.223 1.00 66.88 194 GLU A CA 1
ATOM 1563 C C . GLU A 1 194 ? 13.967 -20.621 -12.619 1.00 66.88 194 GLU A C 1
ATOM 1565 O O . GLU A 1 194 ? 14.171 -21.790 -12.944 1.00 66.88 194 GLU A O 1
ATOM 1570 N N . LEU A 1 195 ? 13.456 -19.734 -13.479 1.00 64.12 195 LEU A N 1
ATOM 1571 C CA . LEU A 1 195 ? 13.125 -20.049 -14.874 1.00 64.12 195 LEU A CA 1
ATOM 1572 C C . LEU A 1 195 ? 14.357 -20.459 -15.689 1.00 64.12 195 LEU A C 1
ATOM 1574 O O . LEU A 1 195 ? 14.306 -21.452 -16.414 1.00 64.12 195 LEU A O 1
ATOM 1578 N N . VAL A 1 196 ? 15.469 -19.731 -15.558 1.00 68.25 196 VAL A N 1
ATOM 1579 C CA . VAL A 1 196 ? 16.736 -20.066 -16.229 1.00 68.25 196 VAL A CA 1
ATOM 1580 C C . VAL A 1 196 ? 17.294 -21.390 -15.703 1.00 68.25 196 VAL A C 1
ATOM 1582 O O . VAL A 1 196 ? 17.710 -22.235 -16.491 1.00 68.25 196 VAL A O 1
ATOM 1585 N N . ARG A 1 197 ? 17.232 -21.626 -14.387 1.00 70.56 197 ARG A N 1
ATOM 1586 C CA . ARG A 1 197 ? 17.671 -22.883 -13.762 1.00 70.56 197 ARG A CA 1
ATOM 1587 C C . ARG A 1 197 ? 16.837 -24.090 -14.201 1.00 70.56 197 ARG A C 1
ATOM 1589 O O . ARG A 1 197 ? 17.391 -25.176 -14.336 1.00 70.56 197 ARG A O 1
ATOM 1596 N N . ASN A 1 198 ? 15.537 -23.911 -14.425 1.00 67.44 198 ASN A N 1
ATOM 1597 C CA . ASN A 1 198 ? 14.642 -24.975 -14.886 1.00 67.44 198 ASN A CA 1
ATOM 1598 C C . ASN A 1 198 ? 14.709 -25.219 -16.400 1.00 67.44 198 ASN A C 1
ATOM 1600 O O . ASN A 1 198 ? 14.342 -26.301 -16.832 1.00 67.44 198 ASN A O 1
ATOM 1604 N N . ARG A 1 199 ? 15.178 -24.251 -17.200 1.00 63.72 199 ARG A N 1
ATOM 1605 C CA . ARG A 1 199 ? 15.454 -24.439 -18.640 1.00 63.72 199 ARG A CA 1
ATOM 1606 C C . ARG A 1 199 ? 16.850 -24.991 -18.938 1.00 63.72 199 ARG A C 1
ATOM 1608 O O . ARG A 1 199 ? 17.099 -25.406 -20.062 1.00 63.72 199 ARG A O 1
ATOM 1615 N N . GLY A 1 200 ? 17.761 -24.942 -17.965 1.00 52.56 200 GLY A N 1
ATOM 1616 C CA . GLY A 1 200 ? 19.108 -25.516 -18.055 1.00 52.56 200 GLY A CA 1
ATOM 1617 C C . GLY A 1 200 ? 19.215 -26.969 -17.571 1.00 52.56 200 GLY A C 1
ATOM 1618 O O . GLY A 1 200 ? 20.328 -27.474 -17.447 1.00 52.56 200 GLY A O 1
ATOM 1619 N N . LYS A 1 201 ? 18.087 -27.612 -17.256 1.00 46.56 201 LYS A N 1
ATOM 1620 C CA . LYS A 1 201 ? 17.948 -29.053 -17.015 1.00 46.56 201 LYS A CA 1
ATOM 1621 C C . LYS A 1 201 ? 17.103 -29.653 -18.127 1.00 46.56 201 LYS A C 1
ATOM 1623 O O . LYS A 1 201 ? 17.345 -30.836 -18.436 1.00 46.56 201 LYS A O 1
#

Mea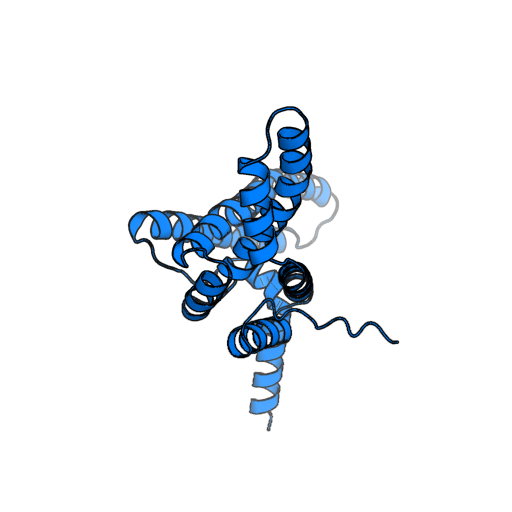n predicted aligned error: 12.44 Å

Solvent-accessible surface area (backbone atoms only — not comparable to full-atom values): 10753 Å² total; per-residue (Å²): 132,83,82,76,76,73,74,72,75,86,57,56,72,69,59,45,52,53,50,50,55,47,42,71,61,41,26,74,67,59,29,52,46,52,54,55,46,72,71,52,56,64,71,55,50,53,52,50,51,55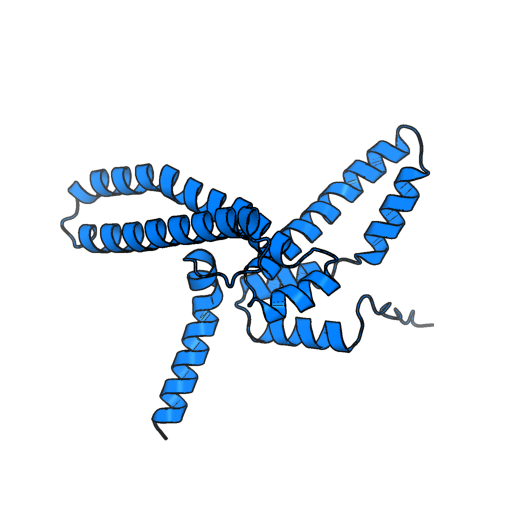,52,39,73,73,44,66,69,73,64,24,54,56,51,46,65,62,45,48,60,57,52,48,52,48,51,52,41,47,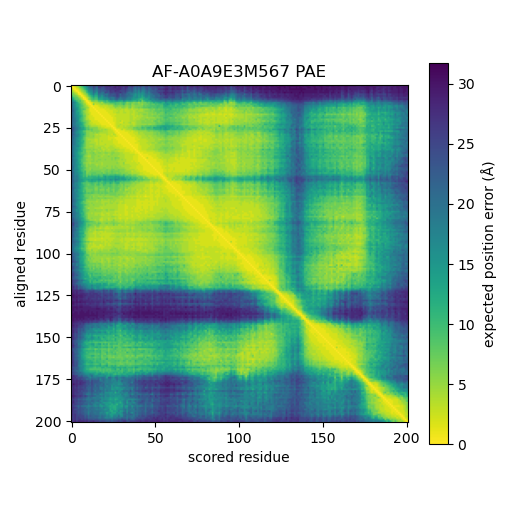23,54,54,34,21,61,29,46,45,74,50,14,46,56,49,16,61,76,70,73,39,60,31,23,54,22,26,27,52,22,24,53,53,55,26,46,49,51,42,47,53,47,61,61,38,46,57,49,53,52,51,48,52,65,58,42,76,77,52,98,64,78,54,66,64,53,50,52,50,54,50,52,50,48,53,52,21,40,50,40,20,51,47,47,32,52,44,21,70,76,67,60,45,49,51,57,61,63,34,52,68,56,46,62,53,37,37,63,36,50,53,48,54,50,51,51,52,54,57,63,71,74,108

Sequence (201 aa):
MPLEWKQKRILADDERLFIEALIARSGLINRAIMRVYLGIDINGLDRWYAYINRSRGKKRLFNLLTYWPIRVLERVSAVYVGGSLTSAEQSTFGRIARIEDYKLSRYNSAVFGAITGMLFFTGGDFTLWLSTIAGVLDTPLSLTTVLLYTMCAISVGVDTWRLIDSFARRRAHMPFGFFPLIINSTTLIKQWTELVRNRGK